Protein AF-A0A1C5JEJ7-F1 (afdb_monomer_lite)

Radius of gyration: 28.42 Å; chains: 1; bounding box: 82×81×59 Å

Secondary structure (DSSP, 8-state):
-------------HHHHHHHHHHHHHHHHT------EEE-PBPTTSPBPPPEEE----PPP---PPPP-PPTTHHHHHHHHS--GGG--HHHHHHHHHTT---TTEEEEEEEETTEEEEEEEETTTS-EEEEEEETTEEEEE---GGGGSTTS--SS--S-HHHHHSS----TTTTS---PPP----PPPPP-

Organism: NCBI:txid47864

Structure (mmCIF, N/CA/C/O backbone):
data_AF-A0A1C5JEJ7-F1
#
_entry.id   AF-A0A1C5JEJ7-F1
#
loop_
_atom_site.group_PDB
_atom_site.id
_atom_site.type_symbol
_atom_site.label_atom_id
_atom_site.label_alt_id
_atom_site.label_comp_id
_atom_site.label_asym_id
_atom_site.label_entity_id
_atom_site.label_seq_id
_atom_site.pdbx_PDB_ins_code
_atom_site.Cartn_x
_atom_site.Cartn_y
_atom_site.Cartn_z
_atom_site.occupancy
_atom_site.B_iso_or_equiv
_atom_site.auth_seq_id
_atom_site.auth_comp_id
_atom_site.auth_asym_id
_atom_site.auth_atom_id
_atom_site.pdbx_PDB_model_num
ATOM 1 N N . MET A 1 1 ? -26.451 -56.406 -39.027 1.00 37.75 1 MET A N 1
ATOM 2 C CA . MET A 1 1 ? -25.063 -56.866 -39.254 1.00 37.75 1 MET A CA 1
ATOM 3 C C . MET A 1 1 ? -24.491 -55.975 -40.343 1.00 37.75 1 MET A C 1
ATOM 5 O O . MET A 1 1 ? -25.107 -55.933 -41.388 1.00 37.75 1 MET A O 1
ATOM 9 N N . VAL A 1 2 ? -23.439 -55.179 -40.186 1.00 36.78 2 VAL A N 1
ATOM 10 C CA . VAL A 1 2 ? -22.295 -55.183 -39.266 1.00 36.78 2 VAL A CA 1
ATOM 11 C C . VAL A 1 2 ? -21.645 -53.784 -39.377 1.00 36.78 2 VAL A C 1
ATOM 13 O O . VAL A 1 2 ? -21.561 -53.270 -40.483 1.00 36.78 2 VAL A O 1
ATOM 16 N N . LEU A 1 3 ? -21.231 -53.236 -38.224 1.00 34.53 3 LEU A N 1
ATOM 17 C CA . LEU A 1 3 ? -20.229 -52.181 -37.945 1.00 34.53 3 LEU A CA 1
ATOM 18 C C . LEU A 1 3 ? -20.297 -50.840 -38.722 1.00 34.53 3 LEU A C 1
ATOM 20 O O . LEU A 1 3 ? -20.179 -50.810 -39.935 1.00 34.53 3 LEU A O 1
ATOM 24 N N . ALA A 1 4 ? -20.490 -49.662 -38.113 1.00 48.12 4 ALA A N 1
ATOM 25 C CA . ALA A 1 4 ? -19.792 -49.034 -36.975 1.00 48.12 4 ALA A CA 1
ATOM 26 C C . ALA A 1 4 ? -18.276 -48.847 -37.193 1.00 48.12 4 ALA A C 1
ATOM 28 O O . ALA A 1 4 ? -17.503 -49.750 -36.903 1.00 48.12 4 ALA A O 1
ATOM 29 N N . ALA A 1 5 ? -17.898 -47.663 -37.687 1.00 46.31 5 ALA A N 1
ATOM 30 C CA . ALA A 1 5 ? -16.630 -46.925 -37.530 1.00 46.31 5 ALA A CA 1
ATOM 31 C C . ALA A 1 5 ? -16.561 -45.977 -38.741 1.00 46.31 5 ALA A C 1
ATOM 33 O O . ALA A 1 5 ? -16.650 -46.418 -39.876 1.00 46.31 5 ALA A O 1
ATOM 34 N N . LEU A 1 6 ? -16.536 -44.659 -38.588 1.00 42.00 6 LEU A N 1
ATOM 35 C CA . LEU A 1 6 ? -15.311 -43.935 -38.284 1.00 42.00 6 LEU A CA 1
ATOM 36 C C . LEU A 1 6 ? -15.690 -42.601 -37.635 1.00 42.00 6 LEU A C 1
ATOM 38 O O . LEU A 1 6 ? -15.956 -41.602 -38.298 1.00 42.00 6 LEU A O 1
ATOM 42 N N . LEU A 1 7 ? -15.693 -42.602 -36.306 1.00 41.94 7 LEU A N 1
ATOM 43 C CA . LEU A 1 7 ? -15.382 -41.406 -35.541 1.00 41.94 7 LEU A CA 1
ATOM 44 C C . LEU A 1 7 ? -13.886 -41.161 -35.758 1.00 41.94 7 LEU A C 1
ATOM 46 O O . LEU A 1 7 ? -13.056 -41.812 -35.127 1.00 41.94 7 LEU A O 1
ATOM 50 N N . THR A 1 8 ? -13.528 -40.285 -36.695 1.00 48.16 8 THR A N 1
ATOM 51 C CA . THR A 1 8 ? -12.155 -39.787 -36.808 1.00 48.16 8 THR A CA 1
ATOM 52 C C . THR A 1 8 ? -11.865 -38.937 -35.580 1.00 48.16 8 THR A C 1
ATOM 54 O O . THR A 1 8 ? -12.125 -37.734 -35.556 1.00 48.16 8 THR A O 1
ATOM 57 N N . GLY A 1 9 ? -11.366 -39.592 -34.534 1.00 43.16 9 GLY A N 1
ATOM 58 C CA . GLY A 1 9 ? -10.706 -38.936 -33.422 1.00 43.16 9 GLY A CA 1
ATOM 59 C C . GLY A 1 9 ? -9.494 -38.192 -33.962 1.00 43.16 9 GLY A C 1
ATOM 60 O O . GLY A 1 9 ? -8.513 -38.807 -34.368 1.00 43.16 9 GLY A O 1
ATOM 61 N N . TRP A 1 10 ? -9.577 -36.865 -33.990 1.00 51.28 10 TRP A N 1
ATOM 62 C CA . TRP A 1 10 ? -8.410 -36.001 -34.098 1.00 51.28 10 TRP A CA 1
ATOM 63 C C . TRP A 1 10 ? -7.623 -36.120 -32.791 1.00 51.28 10 TRP A C 1
ATOM 65 O O . TRP A 1 10 ? -7.781 -35.323 -31.869 1.00 51.28 10 TRP A O 1
ATOM 75 N N . ALA A 1 11 ? -6.807 -37.165 -32.688 1.00 53.12 11 ALA A N 1
ATOM 76 C CA . ALA A 1 11 ? -5.625 -37.098 -31.854 1.00 53.12 11 ALA A CA 1
ATOM 77 C C . ALA A 1 11 ? -4.676 -36.140 -32.578 1.00 53.12 11 ALA A C 1
ATOM 79 O O . ALA A 1 11 ? -4.154 -36.485 -33.634 1.00 53.12 11 ALA A O 1
ATOM 80 N N . ALA A 1 12 ? -4.522 -34.920 -32.061 1.00 53.69 12 ALA A N 1
ATOM 81 C CA . ALA A 1 12 ? -3.377 -34.090 -32.413 1.00 53.69 12 ALA A CA 1
ATOM 82 C C . ALA A 1 12 ? -2.138 -34.901 -32.011 1.00 53.69 12 ALA A C 1
ATOM 84 O O . ALA A 1 12 ? -1.863 -35.054 -30.819 1.00 53.69 12 ALA A O 1
ATOM 85 N N . GLY A 1 13 ? -1.514 -35.555 -32.989 1.00 56.78 13 GLY A N 1
ATOM 86 C CA . GLY A 1 13 ? -0.382 -36.441 -32.761 1.00 56.78 13 GLY A CA 1
ATOM 87 C C . GLY A 1 13 ? 0.812 -35.632 -32.277 1.00 56.78 13 GLY A C 1
ATOM 88 O O . GLY A 1 13 ? 0.933 -34.448 -32.590 1.00 56.78 13 GLY A O 1
ATOM 89 N N . ASP A 1 14 ? 1.714 -36.267 -31.533 1.00 67.88 14 ASP A N 1
ATOM 90 C CA . ASP A 1 14 ? 2.967 -35.652 -31.076 1.00 67.88 14 ASP A CA 1
ATOM 91 C C . ASP A 1 14 ? 3.768 -35.006 -32.236 1.00 67.88 14 ASP A C 1
ATOM 93 O O . ASP A 1 14 ? 4.481 -34.017 -32.042 1.00 67.88 14 ASP A O 1
ATOM 97 N N . ASP A 1 15 ? 3.546 -35.476 -33.467 1.00 73.12 15 ASP A N 1
ATOM 98 C CA . ASP A 1 15 ? 4.060 -34.906 -34.715 1.00 73.12 15 ASP A CA 1
ATOM 99 C C . ASP A 1 15 ? 3.639 -33.442 -34.963 1.00 73.12 15 ASP A C 1
ATOM 101 O O . ASP A 1 15 ? 4.450 -32.640 -35.441 1.00 73.12 15 ASP A O 1
ATOM 105 N N . ASP A 1 16 ? 2.410 -33.055 -34.599 1.00 79.12 16 ASP A N 1
ATOM 106 C CA . ASP A 1 16 ? 1.908 -31.681 -34.744 1.00 79.12 16 ASP A CA 1
ATOM 107 C C . ASP A 1 16 ? 2.574 -30.739 -33.735 1.00 79.12 16 ASP A C 1
ATOM 109 O O . ASP A 1 16 ? 2.922 -29.597 -34.057 1.00 79.12 16 ASP A O 1
ATOM 113 N N . ALA A 1 17 ? 2.803 -31.221 -32.509 1.00 79.81 17 ALA A N 1
ATOM 114 C CA . ALA A 1 17 ? 3.495 -30.460 -31.474 1.00 79.81 17 ALA A CA 1
ATOM 115 C C . ALA A 1 17 ? 4.962 -30.204 -31.858 1.00 79.81 17 ALA A C 1
ATOM 117 O O . ALA A 1 17 ? 5.477 -29.095 -31.673 1.00 79.81 17 ALA A O 1
ATOM 118 N N . ASP A 1 18 ? 5.620 -31.195 -32.459 1.00 84.94 18 ASP A N 1
ATOM 119 C CA . ASP A 1 18 ? 6.988 -31.070 -32.952 1.00 84.94 18 ASP A CA 1
ATOM 120 C C . ASP A 1 18 ? 7.092 -30.202 -34.206 1.00 84.94 18 ASP A C 1
ATOM 122 O O . ASP A 1 18 ? 8.024 -29.399 -34.324 1.00 84.94 18 ASP A O 1
ATOM 126 N N . ALA A 1 19 ? 6.117 -30.278 -35.114 1.00 84.75 19 ALA A N 1
ATOM 127 C CA . ALA A 1 19 ? 6.019 -29.357 -36.241 1.00 84.75 19 ALA A CA 1
ATOM 128 C C . ALA A 1 19 ? 5.868 -27.902 -35.764 1.00 84.75 19 ALA A C 1
ATOM 130 O O . ALA A 1 19 ? 6.580 -27.016 -36.247 1.00 84.75 19 ALA A O 1
ATOM 131 N N . LEU A 1 20 ? 5.019 -27.654 -34.760 1.00 86.31 20 LEU A N 1
ATOM 132 C CA . LEU A 1 20 ? 4.810 -26.321 -34.195 1.00 86.31 20 LEU A CA 1
ATOM 133 C C . LEU A 1 20 ? 6.062 -25.786 -33.476 1.00 86.31 20 LEU A C 1
ATOM 135 O O . LEU A 1 20 ? 6.383 -24.598 -33.577 1.00 86.31 20 LEU A O 1
ATOM 139 N N . ARG A 1 21 ? 6.790 -26.656 -32.762 1.00 87.25 21 ARG A N 1
ATOM 140 C CA . ARG A 1 21 ? 8.062 -26.325 -32.100 1.00 87.25 21 ARG A CA 1
ATOM 141 C C . ARG A 1 21 ? 9.124 -25.908 -33.118 1.00 87.25 21 ARG A C 1
ATOM 143 O O . ARG A 1 21 ? 9.680 -24.818 -32.994 1.00 87.25 21 ARG A O 1
ATOM 150 N N . ARG A 1 22 ? 9.320 -26.709 -34.173 1.00 88.06 22 ARG A N 1
ATOM 151 C CA . ARG A 1 22 ? 10.263 -26.418 -35.269 1.00 88.06 22 ARG A CA 1
ATOM 152 C C . ARG A 1 22 ? 9.906 -25.132 -36.014 1.00 88.06 22 ARG A C 1
ATOM 154 O O . ARG A 1 22 ? 10.786 -24.323 -36.297 1.00 88.06 22 ARG A O 1
ATOM 161 N N . ALA A 1 23 ? 8.620 -24.905 -36.287 1.00 84.94 23 ALA A N 1
ATOM 162 C CA . ALA A 1 23 ? 8.154 -23.676 -36.926 1.00 84.94 23 ALA A CA 1
ATOM 163 C C . ALA A 1 23 ? 8.421 -22.436 -36.053 1.00 84.94 23 ALA A C 1
ATOM 165 O O . ALA A 1 23 ? 8.849 -21.405 -36.570 1.00 84.94 23 ALA A O 1
ATOM 166 N N . ARG A 1 24 ? 8.237 -22.531 -34.726 1.00 85.31 24 ARG A N 1
ATOM 167 C CA . ARG A 1 24 ? 8.583 -21.454 -33.779 1.00 85.31 24 ARG A CA 1
ATOM 168 C C . ARG A 1 24 ? 10.081 -21.186 -33.718 1.00 85.31 24 ARG A C 1
ATOM 170 O O . ARG A 1 24 ? 10.478 -20.024 -33.688 1.00 85.31 24 ARG A O 1
ATOM 177 N N . GLU A 1 25 ? 10.903 -22.227 -33.713 1.00 86.06 25 GLU A N 1
ATOM 178 C CA . GLU A 1 25 ? 12.362 -22.094 -33.729 1.00 86.06 25 GLU A CA 1
ATOM 179 C C . GLU A 1 25 ? 12.856 -21.454 -35.030 1.00 86.06 25 GLU A C 1
ATOM 181 O O . GLU A 1 25 ? 13.635 -20.507 -34.973 1.00 86.06 25 GLU A O 1
ATOM 186 N N . GLN A 1 26 ? 12.343 -21.878 -36.191 1.00 80.88 26 GLN A N 1
ATOM 187 C CA . GLN A 1 26 ? 12.658 -21.244 -37.475 1.00 80.88 26 GLN A CA 1
ATOM 188 C C . GLN A 1 26 ? 12.162 -19.800 -37.552 1.00 80.88 26 GLN A C 1
ATOM 190 O O . GLN A 1 26 ? 12.889 -18.935 -38.035 1.00 80.88 26 GLN A O 1
ATOM 195 N N . ALA A 1 27 ? 10.949 -19.517 -37.071 1.00 78.88 27 ALA A N 1
ATOM 196 C CA . ALA A 1 27 ? 10.438 -18.154 -37.004 1.00 78.88 27 ALA A CA 1
ATOM 197 C C . ALA A 1 27 ? 11.340 -17.282 -36.122 1.00 78.88 27 ALA A C 1
ATOM 199 O O . ALA A 1 27 ? 11.709 -16.192 -36.539 1.00 78.88 27 ALA A O 1
ATOM 200 N N . ARG A 1 28 ? 11.774 -17.790 -34.960 1.00 78.81 28 ARG A N 1
ATOM 201 C CA . ARG A 1 28 ? 12.709 -17.101 -34.061 1.00 78.81 28 ARG A CA 1
ATOM 202 C C . ARG A 1 28 ? 14.093 -16.914 -34.683 1.00 78.81 28 ARG A C 1
ATOM 204 O O . ARG A 1 28 ? 14.669 -15.851 -34.517 1.00 78.81 28 ARG A O 1
ATOM 211 N N . ALA A 1 29 ? 14.598 -17.899 -35.423 1.00 73.81 29 ALA A N 1
ATOM 212 C CA . ALA A 1 29 ? 15.866 -17.802 -36.147 1.00 73.81 29 ALA A CA 1
ATOM 213 C C . ALA A 1 29 ? 15.811 -16.794 -37.309 1.00 73.81 29 ALA A C 1
ATOM 215 O O . ALA A 1 29 ? 16.840 -16.264 -37.715 1.00 73.81 29 ALA A O 1
ATOM 216 N N . ARG A 1 30 ? 14.612 -16.521 -37.838 1.00 72.06 30 ARG A N 1
ATOM 217 C CA . ARG A 1 30 ? 14.361 -15.484 -38.849 1.00 72.06 30 ARG A CA 1
ATOM 218 C C . ARG A 1 30 ? 14.083 -14.104 -38.253 1.00 72.06 30 ARG A C 1
ATOM 220 O O . ARG A 1 30 ? 14.021 -13.142 -39.013 1.00 72.06 30 ARG A O 1
ATOM 227 N N . LEU A 1 31 ? 13.909 -13.984 -36.935 1.00 76.81 31 LEU A N 1
ATOM 228 C CA . LEU A 1 31 ? 13.837 -12.677 -36.290 1.00 76.81 31 LEU A CA 1
ATOM 229 C C . LEU A 1 31 ? 15.241 -12.075 -36.285 1.00 76.81 31 LEU A C 1
ATOM 231 O O . LEU A 1 31 ? 16.106 -12.494 -35.521 1.00 76.81 31 LEU A O 1
ATOM 235 N N . SER A 1 32 ? 15.465 -11.080 -37.135 1.00 69.38 32 SER A N 1
ATOM 236 C CA . SER A 1 32 ? 16.584 -10.165 -36.960 1.00 69.38 32 SER A CA 1
ATOM 237 C C . SER A 1 32 ? 16.287 -9.281 -35.751 1.00 69.38 32 SER A C 1
ATOM 239 O O . SER A 1 32 ? 15.289 -8.557 -35.745 1.00 69.38 32 SER A O 1
ATOM 241 N N . GLU A 1 33 ? 17.132 -9.342 -34.725 1.00 70.88 33 GLU A N 1
ATOM 242 C CA . GLU A 1 33 ? 17.113 -8.347 -33.657 1.00 70.88 33 GLU A CA 1
ATOM 243 C C . GLU A 1 33 ? 17.576 -7.015 -34.257 1.00 70.88 33 GLU A C 1
ATOM 245 O O . GLU A 1 33 ? 18.716 -6.885 -34.701 1.00 70.88 33 GLU A O 1
ATOM 250 N N . VAL A 1 34 ? 16.660 -6.052 -34.345 1.00 72.94 34 VAL A N 1
ATOM 251 C CA . VAL A 1 34 ? 16.966 -4.691 -34.787 1.00 72.94 34 VAL A CA 1
ATOM 252 C C . VAL A 1 34 ? 16.973 -3.804 -33.553 1.00 72.94 34 VAL A C 1
ATOM 254 O O . VAL A 1 34 ? 15.945 -3.643 -32.893 1.00 72.94 34 VAL A O 1
ATOM 257 N N . THR A 1 35 ? 18.132 -3.233 -33.240 1.00 79.06 35 THR A N 1
ATOM 258 C CA . THR A 1 35 ? 18.290 -2.311 -32.114 1.00 79.06 35 THR A CA 1
ATOM 259 C C . THR A 1 35 ? 18.292 -0.880 -32.637 1.00 79.06 35 THR A C 1
ATOM 261 O O . THR A 1 35 ? 19.219 -0.484 -33.337 1.00 79.06 35 THR A O 1
ATOM 264 N N . HIS A 1 36 ? 17.277 -0.100 -32.264 1.00 84.69 36 HIS A N 1
ATOM 265 C CA . HIS A 1 36 ? 17.252 1.350 -32.465 1.00 84.69 36 HIS A CA 1
ATOM 266 C C . HIS A 1 36 ? 17.475 2.048 -31.128 1.00 84.69 36 HIS A C 1
ATOM 268 O O . HIS A 1 36 ? 16.830 1.712 -30.130 1.00 84.69 36 HIS A O 1
ATOM 274 N N . CYS A 1 37 ? 18.369 3.032 -31.106 1.00 87.44 37 CYS A N 1
ATOM 275 C CA . CYS A 1 37 ? 18.614 3.843 -29.925 1.00 87.44 37 CYS A CA 1
ATOM 276 C C . CYS A 1 37 ? 18.161 5.274 -30.171 1.00 87.44 37 CYS A C 1
ATOM 278 O O . CYS A 1 37 ? 18.384 5.858 -31.227 1.00 87.44 37 CYS A O 1
ATOM 280 N N . HIS A 1 38 ? 17.511 5.849 -29.164 1.00 89.75 38 HIS A N 1
ATOM 281 C CA . HIS A 1 38 ? 16.988 7.204 -29.229 1.00 89.75 38 HIS A CA 1
ATOM 282 C C . HIS A 1 38 ? 17.473 8.019 -28.035 1.00 89.75 38 HIS A C 1
ATOM 284 O O . HIS A 1 38 ? 17.533 7.525 -26.907 1.00 89.75 38 HIS A O 1
ATOM 290 N N . ARG A 1 39 ? 17.776 9.295 -28.274 1.00 85.38 39 ARG A N 1
ATOM 291 C CA . ARG A 1 39 ? 18.074 10.274 -27.232 1.00 85.38 39 ARG A CA 1
ATOM 292 C C . ARG A 1 39 ? 16.811 11.049 -26.873 1.00 85.38 39 ARG A C 1
ATOM 294 O O . ARG A 1 39 ? 16.177 11.651 -27.737 1.00 85.38 39 ARG A O 1
ATOM 301 N N . LEU A 1 40 ? 16.495 11.061 -25.580 1.00 85.94 40 LEU A N 1
ATOM 302 C CA . LEU A 1 40 ? 15.404 11.833 -24.987 1.00 85.94 40 LEU A CA 1
ATOM 303 C C . LEU A 1 40 ? 15.996 13.000 -24.190 1.00 85.94 40 LEU A C 1
ATOM 305 O O . LEU A 1 40 ? 16.720 12.778 -23.218 1.00 85.94 40 LEU A O 1
ATOM 309 N N . GLY A 1 41 ? 15.706 14.233 -24.607 1.00 80.75 41 GLY A N 1
ATOM 310 C CA . GLY A 1 41 ? 16.068 15.445 -23.871 1.00 80.75 41 GLY A CA 1
ATOM 311 C C . GLY A 1 41 ? 14.912 15.899 -22.984 1.00 80.75 41 GLY A C 1
ATOM 312 O O . GLY A 1 41 ? 13.822 16.180 -23.483 1.00 80.75 41 GLY A O 1
ATOM 313 N N . TYR A 1 42 ? 15.141 15.966 -21.671 1.00 78.88 42 TYR A N 1
ATOM 314 C CA . TYR A 1 42 ? 14.184 16.538 -20.723 1.00 78.88 42 TYR A CA 1
ATOM 315 C C . TYR A 1 42 ? 14.627 17.948 -20.354 1.00 78.88 42 TYR A C 1
ATOM 317 O O . TYR A 1 42 ? 15.710 18.131 -19.791 1.00 78.88 42 TYR A O 1
ATOM 325 N N . ARG A 1 43 ? 13.787 18.943 -20.649 1.00 76.69 43 ARG A N 1
ATOM 326 C CA . ARG A 1 43 ? 14.043 20.333 -20.270 1.00 76.69 43 ARG A CA 1
ATOM 327 C C . ARG A 1 43 ? 13.402 20.651 -18.909 1.00 76.69 43 ARG A C 1
ATOM 329 O O . ARG A 1 43 ? 12.356 20.088 -18.580 1.00 76.69 43 ARG A O 1
ATOM 336 N N . PRO A 1 44 ? 13.976 21.576 -18.115 1.00 76.38 44 PRO A N 1
ATOM 337 C CA . PRO A 1 44 ? 13.432 21.956 -16.804 1.00 76.38 44 PRO A CA 1
ATOM 338 C C . PRO A 1 44 ? 12.025 22.573 -16.840 1.00 76.38 44 PRO A C 1
ATOM 340 O O . PRO A 1 44 ? 11.330 22.566 -15.830 1.00 76.38 44 PRO A O 1
ATOM 343 N N . ASP A 1 45 ? 11.601 23.104 -17.988 1.00 85.06 45 ASP A N 1
ATOM 344 C CA . ASP A 1 45 ? 10.276 23.697 -18.213 1.00 85.06 45 ASP A CA 1
ATOM 345 C C . ASP A 1 45 ? 9.193 22.651 -18.550 1.00 85.06 45 ASP A C 1
ATOM 347 O O . ASP A 1 45 ? 8.059 23.009 -18.866 1.00 85.06 45 ASP A O 1
ATOM 351 N N . GLY A 1 46 ? 9.534 21.359 -18.496 1.00 72.81 46 GLY A N 1
ATOM 352 C CA . GLY A 1 46 ? 8.619 20.254 -18.778 1.00 72.81 46 GLY A CA 1
ATOM 353 C C . GLY A 1 46 ? 8.402 19.979 -20.267 1.00 72.81 46 GLY A C 1
ATOM 354 O O . GLY A 1 46 ? 7.645 19.068 -20.604 1.00 72.81 46 GLY A O 1
ATOM 355 N N . ARG A 1 47 ? 9.060 20.719 -21.170 1.00 78.06 47 ARG A N 1
ATOM 356 C CA . ARG A 1 47 ? 9.051 20.401 -22.601 1.00 78.06 47 ARG A CA 1
ATOM 357 C C . ARG A 1 47 ? 10.026 19.262 -22.892 1.00 78.06 47 ARG A C 1
ATOM 359 O O . ARG A 1 47 ? 11.097 19.158 -22.291 1.00 78.06 47 ARG A O 1
ATOM 366 N N . VAL A 1 48 ? 9.644 18.407 -23.833 1.00 77.75 48 VAL A N 1
ATOM 367 C CA . VAL A 1 48 ? 10.471 17.291 -24.301 1.00 77.75 48 VAL A CA 1
ATOM 368 C C . VAL A 1 48 ? 11.113 17.711 -25.619 1.00 77.75 48 VAL A C 1
ATOM 370 O O . VAL A 1 48 ? 10.413 18.179 -26.519 1.00 77.75 48 VAL A O 1
ATOM 373 N N . ASP A 1 49 ? 12.436 17.589 -25.720 1.00 84.50 49 ASP A N 1
ATOM 374 C CA . ASP A 1 49 ? 13.134 17.825 -26.985 1.00 84.50 49 ASP A CA 1
ATOM 375 C C . ASP A 1 49 ? 12.735 16.751 -28.019 1.00 84.50 49 ASP A C 1
ATOM 377 O O . ASP A 1 49 ? 12.347 15.640 -27.641 1.00 84.50 49 ASP A O 1
ATOM 381 N N . PRO A 1 50 ? 12.845 17.033 -29.330 1.00 87.25 50 PRO A N 1
ATOM 382 C CA . PRO A 1 50 ? 12.565 16.042 -30.360 1.00 87.25 50 PRO A CA 1
ATOM 383 C C . PRO A 1 50 ? 13.376 14.758 -30.159 1.00 87.25 50 PRO A C 1
ATOM 385 O O . PRO A 1 50 ? 14.592 14.794 -29.943 1.00 87.25 50 PRO A O 1
ATOM 388 N N . VAL A 1 51 ? 12.697 13.615 -30.277 1.00 88.06 51 VAL A N 1
ATOM 389 C CA . VAL A 1 51 ? 13.337 12.298 -30.221 1.00 88.06 51 VAL A CA 1
ATOM 390 C C . VAL A 1 51 ? 14.314 12.193 -31.388 1.00 88.06 51 VAL A C 1
ATOM 392 O O . VAL A 1 51 ? 13.913 12.291 -32.545 1.00 88.06 51 VAL A O 1
ATOM 395 N N . THR A 1 52 ? 15.597 12.015 -31.087 1.00 88.69 52 THR A N 1
ATOM 396 C CA . THR A 1 52 ? 16.640 11.845 -32.108 1.00 88.69 52 THR A CA 1
ATOM 397 C C . THR A 1 52 ? 17.146 10.414 -32.078 1.00 88.69 52 THR A C 1
ATOM 399 O O . THR A 1 52 ? 17.470 9.911 -31.003 1.00 88.69 52 THR A O 1
ATOM 402 N N . GLU A 1 53 ? 17.211 9.752 -33.231 1.00 89.50 53 GLU A N 1
ATOM 403 C CA . GLU A 1 53 ? 17.928 8.480 -33.358 1.00 89.50 53 GLU A CA 1
ATOM 404 C C . GLU A 1 53 ? 19.432 8.721 -33.171 1.00 89.50 53 GLU A C 1
ATOM 406 O O . GLU A 1 53 ? 19.970 9.738 -33.613 1.00 89.50 53 GLU A O 1
ATOM 411 N N . VAL A 1 54 ? 20.088 7.828 -32.437 1.00 89.38 54 VAL A N 1
ATOM 412 C CA . VAL A 1 54 ? 21.514 7.891 -32.105 1.00 89.38 54 VAL A CA 1
ATOM 413 C C . VAL A 1 54 ? 22.117 6.495 -32.172 1.00 89.38 54 VAL A C 1
ATOM 415 O O . VAL A 1 54 ? 21.404 5.502 -32.023 1.00 89.38 54 VAL A O 1
ATOM 418 N N . ASP A 1 55 ? 23.437 6.413 -32.323 1.00 90.00 55 ASP A N 1
ATOM 419 C CA . ASP A 1 55 ? 24.136 5.134 -32.260 1.00 90.00 55 ASP A CA 1
ATOM 420 C C . ASP A 1 55 ? 23.946 4.466 -30.895 1.00 90.00 55 ASP A C 1
ATOM 422 O O . ASP A 1 55 ? 24.059 5.092 -29.832 1.00 90.00 55 ASP A O 1
ATOM 426 N N . CYS A 1 56 ? 23.677 3.163 -30.922 1.00 83.50 56 CYS A N 1
ATOM 427 C CA . CYS A 1 56 ? 23.598 2.358 -29.718 1.00 83.50 56 CYS A CA 1
ATOM 428 C C . CYS A 1 56 ? 24.985 2.192 -29.108 1.00 83.50 56 CYS A C 1
ATOM 430 O O . CYS A 1 56 ? 25.766 1.331 -29.511 1.00 83.50 56 CYS A O 1
ATOM 432 N N . LEU A 1 57 ? 25.287 3.002 -28.096 1.00 81.19 57 LEU A N 1
ATOM 433 C CA . LEU A 1 57 ? 26.474 2.781 -27.287 1.00 81.19 57 LEU A CA 1
ATOM 434 C C . LEU A 1 57 ? 26.360 1.414 -26.593 1.00 81.19 57 LEU A C 1
ATOM 436 O O . LEU A 1 57 ? 25.315 1.136 -25.986 1.00 81.19 57 LEU A O 1
ATOM 440 N N . PRO A 1 58 ? 27.412 0.573 -26.6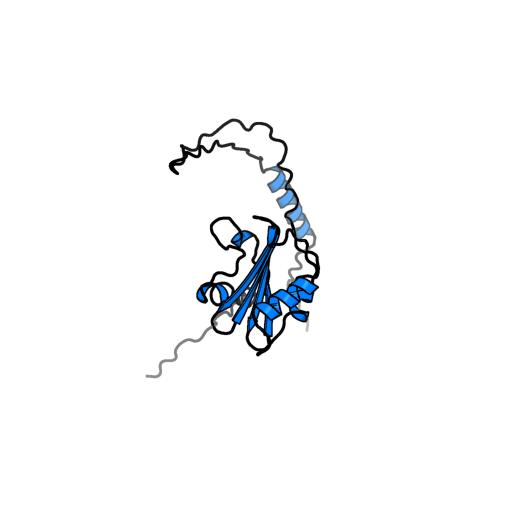28 1.00 74.81 58 PRO A N 1
ATOM 441 C CA . PRO A 1 58 ? 27.432 -0.681 -25.892 1.00 74.81 58 PRO A CA 1
ATOM 442 C C . PRO A 1 58 ? 27.332 -0.358 -24.403 1.00 74.81 58 PRO A C 1
ATOM 444 O O . PRO A 1 58 ? 28.285 0.080 -23.761 1.00 74.81 58 PRO A O 1
ATOM 447 N N . THR A 1 59 ? 26.135 -0.516 -23.857 1.00 65.88 59 THR A N 1
ATOM 448 C CA . THR A 1 59 ? 25.854 -0.267 -22.450 1.00 65.88 59 THR A CA 1
ATOM 449 C C . THR A 1 59 ? 25.828 -1.601 -21.735 1.00 65.88 59 THR A C 1
ATOM 451 O O . THR A 1 59 ? 25.192 -2.555 -22.187 1.00 65.88 59 THR A O 1
ATOM 454 N N . ALA A 1 60 ? 26.539 -1.683 -20.608 1.00 70.38 60 ALA A N 1
ATOM 455 C CA . ALA A 1 60 ? 26.405 -2.831 -19.727 1.00 70.38 60 ALA A CA 1
ATOM 456 C C . ALA A 1 60 ? 24.916 -2.992 -19.372 1.00 70.38 60 ALA A C 1
ATOM 458 O O . ALA A 1 60 ? 24.254 -1.983 -19.094 1.00 70.38 60 ALA A O 1
ATOM 459 N N . PRO A 1 61 ? 24.376 -4.223 -19.371 1.00 70.69 61 PRO A N 1
ATOM 460 C CA . PRO A 1 61 ? 22.999 -4.451 -18.972 1.00 70.69 61 PRO A CA 1
ATOM 461 C C . PRO A 1 61 ? 22.743 -3.787 -17.622 1.00 70.69 61 PRO A C 1
ATOM 463 O O . PRO A 1 61 ? 23.523 -3.963 -16.681 1.00 70.69 61 PRO A O 1
ATOM 466 N N . ILE A 1 62 ? 21.651 -3.028 -17.516 1.00 67.56 62 ILE A N 1
ATOM 467 C CA . ILE A 1 62 ? 21.233 -2.478 -16.229 1.00 67.56 62 ILE A CA 1
ATOM 468 C C . ILE A 1 62 ? 20.948 -3.672 -15.321 1.00 67.56 62 ILE A C 1
ATOM 470 O O . ILE A 1 62 ? 19.932 -4.358 -15.464 1.00 67.56 62 ILE A O 1
ATOM 474 N N . THR A 1 63 ? 21.843 -3.925 -14.370 1.00 60.81 63 THR A N 1
ATOM 475 C CA . THR A 1 63 ? 21.597 -4.907 -13.325 1.00 60.81 63 THR A CA 1
ATOM 476 C C . THR A 1 63 ? 20.482 -4.352 -12.452 1.00 60.81 63 THR A C 1
ATOM 478 O O . THR A 1 63 ? 20.653 -3.395 -11.693 1.00 60.81 63 THR A O 1
ATOM 481 N N . ARG A 1 64 ? 19.276 -4.913 -12.600 1.00 59.31 64 ARG A N 1
ATOM 482 C CA . ARG A 1 64 ? 18.168 -4.575 -11.708 1.00 59.31 64 ARG A CA 1
ATOM 483 C C . ARG A 1 64 ? 18.591 -4.989 -10.307 1.00 59.31 64 ARG A C 1
ATOM 485 O O . ARG A 1 64 ? 18.654 -6.179 -10.007 1.00 59.31 64 ARG A O 1
ATOM 492 N N . ARG A 1 65 ? 18.876 -4.014 -9.440 1.00 56.00 65 ARG A N 1
ATOM 493 C CA . ARG A 1 65 ? 18.942 -4.295 -8.006 1.00 56.00 65 ARG A CA 1
ATOM 494 C C . ARG A 1 65 ? 17.599 -4.916 -7.609 1.00 56.00 65 ARG A C 1
ATOM 496 O O . ARG A 1 65 ? 16.569 -4.363 -8.012 1.00 56.00 65 ARG A O 1
ATOM 503 N N . PRO A 1 66 ? 17.592 -6.038 -6.869 1.00 57.41 66 PRO A N 1
ATOM 504 C CA . PRO A 1 66 ? 16.360 -6.598 -6.341 1.00 57.41 66 PRO A CA 1
ATOM 505 C C . PRO A 1 66 ? 15.577 -5.489 -5.645 1.00 57.41 66 PRO A C 1
ATOM 507 O O . PRO A 1 66 ? 16.145 -4.721 -4.862 1.00 57.41 66 PRO A O 1
ATOM 510 N N . ALA A 1 67 ? 14.300 -5.349 -5.994 1.00 58.84 67 ALA A N 1
ATOM 511 C CA . ALA A 1 67 ? 13.455 -4.393 -5.304 1.00 58.84 67 ALA A CA 1
ATOM 512 C C . ALA A 1 67 ? 13.423 -4.784 -3.815 1.00 58.84 67 ALA A C 1
ATOM 514 O O . ALA A 1 67 ? 13.272 -5.973 -3.525 1.00 58.84 67 ALA A O 1
ATOM 515 N N . PRO A 1 68 ? 13.565 -3.822 -2.887 1.00 60.75 68 PRO A N 1
ATOM 516 C CA . PRO A 1 68 ? 13.342 -4.093 -1.476 1.00 60.75 68 PRO A CA 1
ATOM 517 C C . PRO A 1 68 ? 11.963 -4.742 -1.305 1.00 60.75 68 PRO A C 1
ATOM 519 O O . PRO A 1 68 ? 10.973 -4.265 -1.883 1.00 60.75 68 PRO A O 1
ATOM 522 N N . SER A 1 69 ? 11.918 -5.857 -0.582 1.00 71.81 69 SER A N 1
ATOM 523 C CA . SER A 1 69 ? 10.701 -6.622 -0.353 1.00 71.81 69 SER A CA 1
ATOM 524 C C . SER A 1 69 ? 10.480 -6.847 1.133 1.00 71.81 69 SER A C 1
ATOM 526 O O . SER A 1 69 ? 11.367 -7.346 1.826 1.00 71.81 69 SER A O 1
ATOM 528 N N . LEU A 1 70 ? 9.248 -6.607 1.580 1.00 82.50 70 LEU A N 1
ATOM 529 C CA . LEU A 1 70 ? 8.786 -6.990 2.906 1.00 82.50 70 LEU A CA 1
ATOM 530 C C . LEU A 1 70 ? 9.078 -8.478 3.172 1.00 82.50 70 LEU A C 1
ATOM 532 O O . LEU A 1 70 ? 8.894 -9.294 2.259 1.00 82.50 70 LEU A O 1
ATOM 536 N N . PRO A 1 71 ? 9.455 -8.845 4.413 1.00 83.38 71 PRO A N 1
ATOM 537 C CA . PRO A 1 71 ? 9.716 -10.230 4.788 1.00 83.38 71 PRO A CA 1
ATOM 538 C C . PRO A 1 71 ? 8.571 -11.168 4.394 1.00 83.38 71 PRO A C 1
ATOM 540 O O . PRO A 1 71 ? 7.389 -10.802 4.459 1.00 83.38 71 PRO A O 1
ATOM 543 N N . SER A 1 72 ? 8.905 -12.401 4.017 1.00 85.12 72 SER A N 1
ATOM 544 C CA . SER A 1 72 ? 7.900 -13.431 3.748 1.00 85.12 72 SER A CA 1
ATOM 545 C C . SER A 1 72 ? 7.004 -13.663 4.974 1.00 85.12 72 SER A C 1
ATOM 547 O O . SER A 1 72 ? 7.424 -13.525 6.124 1.00 85.12 72 SER A O 1
ATOM 549 N N . GLY A 1 73 ? 5.726 -13.958 4.730 1.00 90.62 73 GLY A N 1
ATOM 550 C CA . GLY A 1 73 ? 4.739 -14.180 5.791 1.00 90.62 73 GLY A CA 1
ATOM 551 C C . GLY A 1 73 ? 4.231 -12.915 6.496 1.00 90.62 73 GLY A C 1
ATOM 552 O O . GLY A 1 73 ? 3.472 -13.027 7.460 1.00 90.62 73 GLY A O 1
ATOM 553 N N . THR A 1 74 ? 4.631 -11.711 6.063 1.00 92.44 74 THR A N 1
ATOM 554 C CA . THR A 1 74 ? 4.133 -10.449 6.650 1.00 92.44 74 THR A CA 1
ATOM 555 C C . THR A 1 74 ? 2.614 -10.328 6.504 1.00 92.44 74 THR A C 1
ATOM 557 O O . THR A 1 74 ? 1.941 -9.914 7.445 1.00 92.44 74 THR A O 1
ATOM 560 N N . ASP A 1 75 ? 2.066 -10.762 5.370 1.00 93.62 75 ASP A N 1
ATOM 561 C CA . ASP A 1 75 ? 0.641 -10.719 5.045 1.00 93.62 75 ASP A CA 1
ATOM 562 C C . ASP A 1 75 ? -0.180 -11.551 6.048 1.00 93.62 75 ASP A C 1
ATOM 564 O O . ASP A 1 75 ? -1.129 -11.055 6.657 1.00 93.62 75 ASP A O 1
ATOM 568 N N . GLU A 1 76 ? 0.217 -12.804 6.291 1.00 95.62 76 GLU A N 1
ATOM 569 C CA . GLU A 1 76 ? -0.441 -13.702 7.246 1.00 95.62 76 GLU A CA 1
ATOM 570 C C . GLU A 1 76 ? -0.280 -13.225 8.690 1.00 95.62 76 GLU A C 1
ATOM 572 O O . GLU A 1 76 ? -1.202 -13.361 9.496 1.00 95.62 76 GLU A O 1
ATOM 577 N N . ARG A 1 77 ? 0.887 -12.669 9.033 1.00 95.50 77 ARG A N 1
ATOM 578 C CA . ARG A 1 77 ? 1.126 -12.099 10.363 1.00 95.50 77 ARG A CA 1
ATOM 579 C C . ARG A 1 77 ? 0.212 -10.904 10.612 1.00 95.50 77 ARG A C 1
ATOM 581 O O . ARG A 1 77 ? -0.424 -10.869 11.656 1.00 95.50 77 ARG A O 1
ATOM 588 N N . LEU A 1 78 ? 0.066 -9.995 9.648 1.00 95.38 78 LEU A N 1
ATOM 589 C CA . LEU A 1 78 ? -0.879 -8.881 9.759 1.00 95.38 78 LEU A CA 1
ATOM 590 C C . LEU A 1 78 ? -2.315 -9.365 9.933 1.00 95.38 78 LEU A C 1
ATOM 592 O O . LEU A 1 78 ? -2.979 -8.932 10.870 1.00 95.38 78 LEU A O 1
ATOM 596 N N . ARG A 1 79 ? -2.776 -10.311 9.102 1.00 96.06 79 ARG A N 1
ATOM 597 C CA . ARG A 1 79 ? -4.140 -10.861 9.220 1.00 96.06 79 ARG A CA 1
ATOM 598 C C . ARG A 1 79 ? -4.441 -11.413 10.614 1.00 96.06 79 ARG A C 1
ATOM 600 O O . ARG A 1 79 ? -5.566 -11.286 11.074 1.00 96.06 79 ARG A O 1
ATOM 607 N N . ARG A 1 80 ? -3.455 -12.033 11.272 1.00 96.56 80 ARG A N 1
ATOM 608 C CA . ARG A 1 80 ? -3.615 -12.603 12.621 1.00 96.56 80 ARG A CA 1
ATOM 609 C C . ARG A 1 80 ? -3.435 -11.595 13.751 1.00 96.56 80 ARG A C 1
ATOM 611 O O . ARG A 1 80 ? -3.924 -11.840 14.846 1.00 96.56 80 ARG A O 1
ATOM 618 N N . SER A 1 81 ? -2.656 -10.540 13.534 1.00 95.94 81 SER A N 1
ATOM 619 C CA . SER A 1 81 ? -2.237 -9.628 14.604 1.00 95.94 81 SER A CA 1
ATOM 620 C C . SER A 1 81 ? -3.060 -8.352 14.682 1.00 95.94 81 SER A C 1
ATOM 622 O O . SER A 1 81 ? -3.073 -7.730 15.743 1.00 95.94 81 SER A O 1
ATOM 624 N N . LEU A 1 82 ? -3.705 -7.940 13.589 1.00 97.00 82 LEU A N 1
ATOM 625 C CA . LEU A 1 82 ? -4.499 -6.721 13.593 1.00 97.00 82 LEU A CA 1
ATOM 626 C C . LEU A 1 82 ? -5.765 -6.895 14.451 1.00 97.00 82 LEU A C 1
ATOM 628 O O . LEU A 1 82 ? -6.436 -7.923 14.344 1.00 97.00 82 LEU A O 1
ATOM 632 N N . PRO A 1 83 ? -6.086 -5.905 15.303 1.00 96.50 83 PRO A N 1
ATOM 633 C CA . PRO A 1 83 ? -7.314 -5.915 16.084 1.00 96.50 83 PRO A CA 1
ATOM 634 C C . PRO A 1 83 ? -8.530 -5.797 15.164 1.00 96.50 83 PRO A C 1
ATOM 636 O O . PRO A 1 83 ? -8.437 -5.251 14.066 1.00 96.50 83 PRO A O 1
ATOM 639 N N . THR A 1 84 ? -9.673 -6.290 15.629 1.00 96.56 84 THR A N 1
ATOM 640 C CA . THR A 1 84 ? -10.949 -6.257 14.906 1.00 96.56 84 THR A CA 1
ATOM 641 C C . THR A 1 84 ? -12.055 -5.642 15.757 1.00 96.56 84 THR A C 1
ATOM 643 O O . THR A 1 84 ? -11.926 -5.507 16.977 1.00 96.56 84 THR A O 1
ATOM 646 N N . GLY A 1 85 ? -13.156 -5.279 15.106 1.00 94.69 85 GLY A N 1
ATOM 647 C CA . GLY A 1 85 ? -14.347 -4.753 15.755 1.00 94.69 85 GLY A CA 1
ATOM 648 C C . GLY A 1 85 ? -14.082 -3.411 16.448 1.00 94.69 85 GLY A C 1
ATOM 649 O O . GLY A 1 85 ? -13.264 -2.622 15.971 1.00 94.69 85 GLY A O 1
ATOM 650 N N . PRO A 1 86 ? -14.732 -3.127 17.590 1.00 92.56 86 PRO A N 1
ATOM 651 C CA . PRO A 1 86 ? -14.592 -1.846 18.287 1.00 92.56 86 PRO A CA 1
ATOM 652 C C . PRO A 1 86 ? -13.190 -1.617 18.874 1.00 92.56 86 PRO A C 1
ATOM 654 O O . PRO A 1 86 ? -12.850 -0.492 19.224 1.00 92.56 86 PRO A O 1
ATOM 657 N N . ALA A 1 87 ? -12.368 -2.666 18.975 1.00 93.12 87 ALA A N 1
ATOM 658 C CA . ALA A 1 87 ? -10.982 -2.550 19.413 1.00 93.12 87 ALA A CA 1
ATOM 659 C C . ALA A 1 87 ? -10.046 -2.036 18.307 1.00 93.12 87 ALA A C 1
ATOM 661 O O . ALA A 1 87 ? -8.905 -1.697 18.609 1.00 93.12 87 ALA A O 1
ATOM 662 N N . ALA A 1 88 ? -10.494 -1.989 17.047 1.00 95.50 88 ALA A N 1
ATOM 663 C CA . ALA A 1 88 ? -9.694 -1.532 15.919 1.00 95.50 88 ALA A CA 1
ATOM 664 C C . ALA A 1 88 ? -9.645 0.001 15.856 1.00 95.50 88 ALA A C 1
ATOM 666 O O . ALA A 1 88 ? -10.455 0.652 15.204 1.00 95.50 88 ALA A O 1
ATOM 667 N N . THR A 1 89 ? -8.662 0.570 16.543 1.00 96.00 89 THR A N 1
ATOM 668 C CA . THR A 1 89 ? -8.281 1.990 16.493 1.00 96.00 89 THR A CA 1
ATOM 669 C C . THR A 1 89 ? -6.907 2.160 15.843 1.00 96.00 89 THR A C 1
ATOM 671 O O . THR A 1 89 ? -6.125 1.207 15.809 1.00 96.00 89 THR A O 1
ATOM 674 N N . GLU A 1 90 ? -6.558 3.367 15.386 1.00 95.12 90 GLU A N 1
ATOM 675 C CA . GLU A 1 90 ? -5.215 3.656 14.837 1.00 95.12 90 GLU A CA 1
ATOM 676 C C . GLU A 1 90 ? -4.114 3.230 15.809 1.00 95.12 90 GLU A C 1
ATOM 678 O O . GLU A 1 90 ? -3.244 2.441 15.453 1.00 95.12 90 GLU A O 1
ATOM 683 N N . GLN A 1 91 ? -4.231 3.633 17.076 1.00 97.75 91 GLN A N 1
ATOM 684 C CA . GLN A 1 91 ? -3.271 3.292 18.125 1.00 97.75 91 GLN A CA 1
ATOM 685 C C . GLN A 1 91 ? -3.142 1.775 18.340 1.00 97.75 91 GLN A C 1
ATOM 687 O O . GLN A 1 91 ? -2.044 1.251 18.525 1.00 97.75 91 GLN A O 1
ATOM 692 N N . SER A 1 92 ? -4.259 1.043 18.313 1.00 97.62 92 SER A N 1
ATOM 693 C CA . SER A 1 92 ? -4.238 -0.415 18.471 1.00 97.62 92 SER A CA 1
ATOM 694 C C . SER A 1 92 ? -3.577 -1.121 17.277 1.00 97.62 92 SER A C 1
ATOM 696 O O . SER A 1 92 ? -2.864 -2.111 17.461 1.00 97.62 92 SER A O 1
ATOM 698 N N . VAL A 1 93 ? -3.772 -0.590 16.064 1.00 97.06 93 VAL A N 1
ATOM 699 C CA . VAL A 1 93 ? -3.151 -1.072 14.828 1.00 97.06 93 VAL A CA 1
ATOM 700 C C . VAL A 1 93 ? -1.656 -0.773 14.841 1.00 97.06 93 VAL A C 1
ATOM 702 O O . VAL A 1 93 ? -0.863 -1.675 14.577 1.00 97.06 93 VAL A O 1
ATOM 705 N N . GLU A 1 94 ? -1.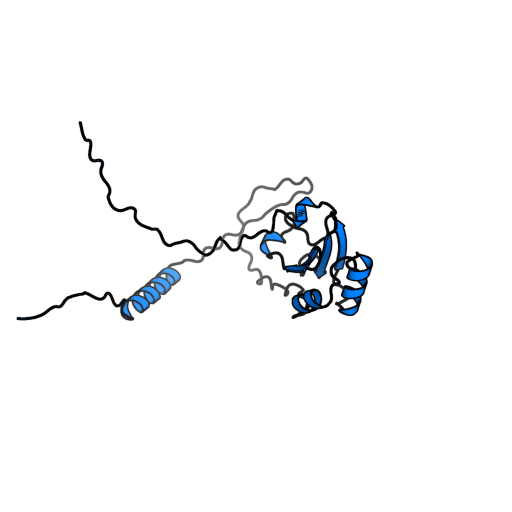250 0.437 15.221 1.00 96.62 94 GLU A N 1
ATOM 706 C CA . GLU A 1 94 ? 0.159 0.803 15.392 1.00 96.62 94 GLU A CA 1
ATOM 707 C C . GLU A 1 94 ? 0.860 -0.124 16.387 1.00 96.62 94 GLU A C 1
ATOM 709 O O . GLU A 1 94 ? 1.884 -0.726 16.056 1.00 96.62 94 GLU A O 1
ATOM 714 N N . ALA A 1 95 ? 0.252 -0.343 17.556 1.00 97.31 95 ALA A N 1
ATOM 715 C CA . ALA A 1 95 ? 0.787 -1.242 18.572 1.00 97.31 95 ALA A CA 1
ATOM 716 C C . ALA A 1 95 ? 0.877 -2.701 18.086 1.00 97.31 95 ALA A C 1
ATOM 718 O O . ALA A 1 95 ? 1.791 -3.434 18.475 1.00 97.31 95 ALA A O 1
ATOM 719 N N . ALA A 1 96 ? -0.061 -3.157 17.250 1.00 96.56 96 ALA A N 1
ATOM 720 C CA . ALA A 1 96 ? 0.006 -4.477 16.628 1.00 96.56 96 ALA A CA 1
ATOM 721 C C . ALA A 1 96 ? 1.155 -4.567 15.609 1.00 96.56 96 ALA A C 1
ATOM 723 O O . ALA A 1 96 ? 1.884 -5.561 15.594 1.00 96.56 96 ALA A O 1
ATOM 724 N N . VAL A 1 97 ? 1.356 -3.524 14.800 1.00 95.25 97 VAL A N 1
ATOM 725 C CA . VAL A 1 97 ? 2.445 -3.438 13.815 1.00 95.25 97 VAL A CA 1
ATOM 726 C C . VAL A 1 97 ? 3.813 -3.359 14.497 1.00 95.25 97 VAL A C 1
ATOM 728 O O . VAL A 1 97 ? 4.746 -4.019 14.045 1.00 95.25 97 VAL A O 1
ATOM 731 N N . ASP A 1 98 ? 3.945 -2.640 15.614 1.00 94.81 98 ASP A N 1
ATOM 732 C CA . ASP A 1 98 ? 5.182 -2.588 16.409 1.00 94.81 98 ASP A CA 1
ATOM 733 C C . ASP A 1 98 ? 5.645 -3.985 16.850 1.00 94.81 98 ASP A C 1
ATOM 735 O O . ASP A 1 98 ? 6.823 -4.338 16.736 1.00 94.81 98 ASP A O 1
ATOM 739 N N . ARG A 1 99 ? 4.708 -4.844 17.274 1.00 94.75 99 ARG A N 1
ATOM 740 C CA . ARG A 1 99 ? 5.008 -6.231 17.672 1.00 94.75 99 ARG A CA 1
ATOM 741 C C . ARG A 1 99 ? 5.503 -7.093 16.514 1.00 94.75 99 ARG A C 1
ATOM 743 O O . ARG A 1 99 ? 6.118 -8.133 16.757 1.00 94.75 99 ARG A O 1
ATOM 750 N N . LEU A 1 100 ? 5.278 -6.680 15.264 1.00 91.75 100 LEU A N 1
ATOM 751 C CA . LEU A 1 100 ? 5.801 -7.395 14.106 1.00 91.75 100 LEU A CA 1
ATOM 752 C C . LEU A 1 100 ? 7.313 -7.223 13.929 1.00 91.75 100 LEU A C 1
ATOM 754 O O . LEU A 1 100 ? 7.898 -8.025 13.194 1.00 91.75 100 LEU A O 1
ATOM 758 N N . ARG A 1 101 ? 7.936 -6.250 14.615 1.00 90.25 101 ARG A N 1
ATOM 759 C CA . ARG A 1 101 ? 9.383 -5.974 14.561 1.00 90.25 101 ARG A CA 1
ATOM 760 C C . ARG A 1 101 ? 9.890 -5.878 13.118 1.00 90.25 101 ARG A C 1
ATOM 762 O O . ARG A 1 101 ? 10.821 -6.576 12.725 1.00 90.25 101 ARG A O 1
ATOM 769 N N . LEU A 1 102 ? 9.199 -5.072 12.314 1.00 88.88 102 LEU A N 1
ATOM 770 C CA . LEU A 1 102 ? 9.582 -4.812 10.926 1.00 88.88 102 LEU A CA 1
ATOM 771 C C . LEU A 1 102 ? 10.908 -4.038 10.874 1.00 88.88 102 LEU A C 1
ATOM 773 O O . LEU A 1 102 ? 11.272 -3.361 11.837 1.00 88.88 102 LEU A O 1
ATOM 777 N N . ASP A 1 103 ? 11.616 -4.127 9.746 1.00 86.19 103 ASP A N 1
ATOM 778 C CA . ASP A 1 103 ? 12.824 -3.327 9.519 1.00 86.19 103 ASP A CA 1
ATOM 779 C C . ASP A 1 103 ? 12.488 -1.824 9.655 1.00 86.19 103 ASP A C 1
ATOM 781 O O . ASP A 1 103 ? 11.493 -1.379 9.073 1.00 86.19 103 ASP A O 1
ATOM 785 N N . PRO A 1 104 ? 13.293 -1.016 10.373 1.00 86.12 104 PRO A N 1
ATOM 786 C CA . PRO A 1 104 ? 13.051 0.422 10.546 1.00 86.12 104 PRO A CA 1
ATOM 787 C C . PRO A 1 104 ? 12.949 1.235 9.243 1.00 86.12 104 PRO A C 1
ATOM 789 O O . PRO A 1 104 ? 12.455 2.363 9.246 1.00 86.12 104 PRO A O 1
ATOM 792 N N . ARG A 1 105 ? 13.431 0.700 8.116 1.00 85.00 105 ARG A N 1
ATOM 793 C CA . ARG A 1 105 ? 13.309 1.306 6.780 1.00 85.00 105 ARG A CA 1
ATOM 794 C C . ARG A 1 105 ? 11.917 1.136 6.177 1.00 85.00 105 ARG A C 1
ATOM 796 O O . ARG A 1 105 ? 11.586 1.853 5.226 1.00 85.00 105 ARG A O 1
ATOM 803 N N . VAL A 1 106 ? 11.108 0.218 6.709 1.00 89.00 106 VAL A N 1
ATOM 804 C CA . VAL A 1 106 ? 9.702 0.070 6.339 1.00 89.00 106 VAL A CA 1
ATOM 805 C C . VAL A 1 106 ? 8.939 1.262 6.898 1.00 89.00 106 VAL A C 1
ATOM 807 O O . VAL A 1 106 ? 8.750 1.421 8.101 1.00 89.00 106 VAL A O 1
ATOM 810 N N . ARG A 1 107 ? 8.488 2.125 5.993 1.00 90.38 107 ARG A N 1
ATOM 811 C CA . ARG A 1 107 ? 7.559 3.201 6.312 1.00 90.38 107 ARG A CA 1
ATOM 812 C C . ARG A 1 107 ? 6.188 2.595 6.554 1.00 90.38 107 ARG A C 1
ATOM 814 O O . ARG A 1 107 ? 5.745 1.732 5.797 1.00 90.38 107 ARG A O 1
ATOM 821 N N . ARG A 1 108 ? 5.536 3.090 7.594 1.00 91.88 108 ARG A N 1
ATOM 822 C CA . ARG A 1 108 ? 4.164 2.761 7.943 1.00 91.88 108 ARG A CA 1
ATOM 823 C C . ARG A 1 108 ? 3.328 4.022 7.943 1.00 91.88 108 ARG A C 1
ATOM 825 O O . ARG A 1 108 ? 3.844 5.093 8.258 1.00 91.88 108 ARG A O 1
ATOM 832 N N . ASP A 1 109 ? 2.073 3.853 7.595 1.00 93.81 109 ASP A N 1
ATOM 833 C CA . ASP A 1 109 ? 1.060 4.889 7.637 1.00 93.81 109 ASP A CA 1
ATOM 834 C C . ASP A 1 109 ? -0.250 4.234 8.086 1.00 93.81 109 ASP A C 1
ATOM 836 O O . ASP A 1 109 ? -0.531 3.099 7.686 1.00 93.81 109 ASP A O 1
ATOM 840 N N . VAL A 1 110 ? -0.987 4.896 8.974 1.00 94.12 110 VAL A N 1
ATOM 841 C CA . VAL A 1 110 ? -2.212 4.394 9.609 1.00 94.12 110 VAL A CA 1
ATOM 842 C C . VAL A 1 110 ? -3.199 5.546 9.674 1.00 94.12 110 VAL A C 1
ATOM 844 O O . VAL A 1 110 ? -2.840 6.634 10.111 1.00 94.12 110 VAL A O 1
ATOM 847 N N . ALA A 1 111 ? -4.436 5.312 9.247 1.00 92.75 11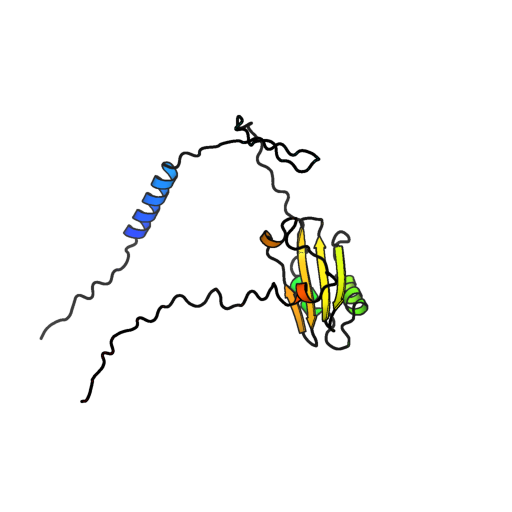1 ALA A N 1
ATOM 848 C CA . ALA A 1 111 ? -5.493 6.311 9.359 1.00 92.75 111 ALA A CA 1
ATOM 849 C C . ALA A 1 111 ? -6.876 5.664 9.396 1.00 92.75 111 ALA A C 1
ATOM 851 O O . ALA A 1 111 ? -7.098 4.584 8.839 1.00 92.75 111 ALA A O 1
ATOM 852 N N . THR A 1 112 ? -7.821 6.364 10.010 1.00 92.00 112 THR A N 1
ATOM 853 C CA . THR A 1 112 ? -9.229 5.980 10.093 1.00 92.00 112 THR A CA 1
ATOM 854 C C . THR A 1 112 ? -10.071 6.815 9.142 1.00 92.00 112 THR A C 1
ATOM 856 O O . THR A 1 112 ? -9.965 8.039 9.099 1.00 92.00 112 THR A O 1
ATOM 859 N N . ALA A 1 113 ? -10.969 6.160 8.413 1.00 87.25 113 ALA A N 1
ATOM 860 C CA . ALA A 1 113 ? -11.992 6.817 7.608 1.00 87.25 113 ALA A CA 1
ATOM 861 C C . ALA A 1 113 ? -13.273 5.978 7.615 1.00 87.25 113 ALA A C 1
ATOM 863 O O . ALA A 1 113 ? -13.212 4.766 7.426 1.00 87.25 113 ALA A O 1
ATOM 864 N N . ASP A 1 114 ? -14.429 6.610 7.833 1.00 87.50 114 ASP A N 1
ATOM 865 C CA . ASP A 1 114 ? -15.752 5.964 7.793 1.00 87.50 114 ASP A CA 1
ATOM 866 C C . ASP A 1 114 ? -15.841 4.668 8.629 1.00 87.50 114 ASP A C 1
ATOM 868 O O . ASP A 1 114 ? -16.357 3.644 8.182 1.00 87.50 114 ASP A O 1
ATOM 872 N N . GLY A 1 115 ? -15.275 4.684 9.842 1.00 86.56 115 GLY A N 1
ATOM 873 C CA . GLY A 1 115 ? -15.259 3.518 10.738 1.00 86.56 115 GLY A CA 1
ATOM 874 C C . GLY A 1 115 ? -14.362 2.361 10.276 1.00 86.56 115 GLY A C 1
ATOM 875 O O . GLY A 1 115 ? -14.461 1.259 10.807 1.00 86.56 115 GLY A O 1
ATOM 876 N N . THR A 1 116 ? -13.496 2.596 9.288 1.00 92.00 116 THR A N 1
ATOM 877 C CA . THR A 1 116 ? -12.487 1.651 8.794 1.00 92.00 116 THR A CA 1
ATOM 878 C C . THR A 1 116 ? -11.099 2.153 9.160 1.00 92.00 116 THR A C 1
ATOM 880 O O . THR A 1 116 ? -10.774 3.303 8.869 1.00 92.00 116 THR A O 1
ATOM 883 N N . VAL A 1 117 ? -10.255 1.291 9.731 1.00 94.75 117 VAL A N 1
ATOM 884 C CA . VAL A 1 117 ? -8.836 1.611 9.970 1.00 94.75 117 VAL A CA 1
ATOM 885 C C . VAL A 1 117 ? -7.990 1.018 8.850 1.00 94.75 117 VAL A C 1
ATOM 887 O O . VAL A 1 117 ? -7.992 -0.196 8.644 1.00 94.75 117 VAL A O 1
ATOM 890 N N . GLY A 1 118 ? -7.288 1.872 8.110 1.00 95.00 118 GLY A N 1
ATOM 891 C CA . GLY A 1 118 ? -6.345 1.504 7.060 1.00 95.00 118 GLY A CA 1
ATOM 892 C C . GLY A 1 118 ? -4.902 1.486 7.562 1.00 95.00 118 GLY A C 1
ATOM 893 O O . GLY A 1 118 ? -4.528 2.262 8.437 1.00 95.00 118 GLY A O 1
ATOM 894 N N . LEU A 1 119 ? -4.087 0.610 6.979 1.00 95.38 119 LEU A N 1
ATOM 895 C CA . LEU A 1 119 ? -2.647 0.498 7.203 1.00 95.38 119 LEU A CA 1
ATOM 896 C C . LEU A 1 119 ? -1.944 0.349 5.851 1.00 95.38 119 LEU A C 1
ATOM 898 O O . LEU A 1 119 ? -2.316 -0.506 5.044 1.00 95.38 119 LEU A O 1
ATOM 902 N N . ALA A 1 120 ? -0.879 1.116 5.637 1.00 94.19 120 ALA A N 1
ATOM 903 C CA . ALA A 1 120 ? 0.042 0.940 4.522 1.00 94.19 120 ALA A CA 1
ATOM 904 C C . ALA A 1 120 ? 1.460 0.670 5.036 1.00 94.19 120 ALA A C 1
ATOM 906 O O . ALA A 1 120 ? 1.972 1.397 5.885 1.00 94.19 120 ALA A O 1
ATOM 907 N N . LEU A 1 121 ? 2.108 -0.365 4.497 1.00 93.19 121 LEU A N 1
ATOM 908 C CA . LEU A 1 121 ? 3.517 -0.679 4.727 1.00 93.19 121 LEU A CA 1
ATOM 909 C C . LEU A 1 121 ? 4.290 -0.583 3.411 1.00 93.19 121 LEU A C 1
ATOM 911 O O . LEU A 1 121 ? 3.939 -1.235 2.424 1.00 93.19 121 LEU A O 1
ATOM 915 N N . ARG A 1 122 ? 5.375 0.195 3.409 1.00 89.62 122 ARG A N 1
ATOM 916 C CA . ARG A 1 122 ? 6.219 0.428 2.231 1.00 89.62 122 ARG A CA 1
ATOM 917 C C . ARG A 1 122 ? 7.697 0.395 2.584 1.00 89.62 122 ARG A C 1
ATOM 919 O O . ARG A 1 122 ? 8.156 1.166 3.422 1.00 89.62 122 ARG A O 1
ATOM 926 N N . GLU A 1 123 ? 8.477 -0.385 1.848 1.00 85.31 123 GLU A N 1
ATOM 927 C CA . GLU A 1 123 ? 9.938 -0.333 1.929 1.00 85.31 123 GLU A CA 1
ATOM 928 C C . GLU A 1 123 ? 10.523 0.562 0.818 1.00 85.31 123 GLU A C 1
ATOM 930 O O . GLU A 1 123 ? 10.405 0.278 -0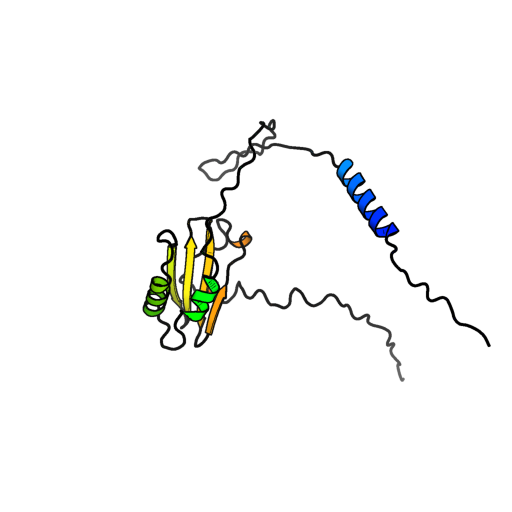.372 1.00 85.31 123 GLU A O 1
ATOM 935 N N . GLY A 1 124 ? 11.157 1.683 1.179 1.00 75.88 124 GLY A N 1
ATOM 936 C CA . GLY A 1 124 ? 11.744 2.619 0.206 1.00 75.88 124 GLY A CA 1
ATOM 937 C C . GLY A 1 124 ? 10.728 3.316 -0.721 1.00 75.88 124 GLY A C 1
ATOM 938 O O . GLY A 1 124 ? 9.525 3.284 -0.498 1.00 75.88 124 GLY A O 1
ATOM 939 N N . ARG A 1 125 ? 11.201 4.005 -1.774 1.00 67.62 125 ARG A N 1
ATOM 940 C CA . ARG A 1 125 ? 10.319 4.734 -2.722 1.00 67.62 125 ARG A CA 1
ATOM 941 C C . ARG A 1 125 ? 9.721 3.858 -3.831 1.00 67.62 125 ARG A C 1
ATOM 943 O O . ARG A 1 125 ? 8.719 4.245 -4.415 1.00 67.62 125 ARG A O 1
ATOM 950 N N . ARG A 1 126 ? 10.352 2.719 -4.138 1.00 68.19 126 ARG A N 1
ATOM 951 C CA . ARG A 1 126 ? 9.968 1.789 -5.221 1.00 68.19 126 ARG A CA 1
ATOM 952 C C . ARG A 1 126 ? 9.859 0.327 -4.757 1.00 68.19 126 ARG A C 1
ATOM 954 O O . ARG A 1 126 ? 9.806 -0.562 -5.600 1.00 68.19 126 ARG A O 1
ATOM 961 N N . GLY A 1 127 ? 9.939 0.058 -3.453 1.00 72.50 127 GLY A N 1
ATOM 962 C CA . GLY A 1 127 ? 9.872 -1.312 -2.941 1.00 72.50 127 GLY A CA 1
ATOM 963 C C . GLY A 1 127 ? 8.440 -1.817 -2.806 1.00 72.50 127 GLY A C 1
ATOM 964 O O . GLY A 1 127 ? 7.483 -1.176 -3.247 1.00 72.50 127 GLY A O 1
ATOM 965 N N . SER A 1 128 ? 8.298 -2.997 -2.207 1.00 83.25 128 SER A N 1
ATOM 966 C CA . SER A 1 128 ? 6.999 -3.647 -2.046 1.00 83.25 128 SER A CA 1
ATOM 967 C C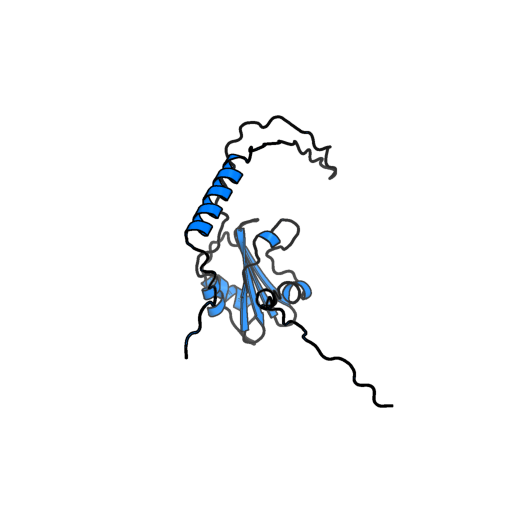 . SER A 1 128 ? 6.032 -2.811 -1.203 1.00 83.25 128 SER A C 1
ATOM 969 O O . SER A 1 128 ? 6.415 -2.295 -0.150 1.00 83.25 128 SER A O 1
ATOM 971 N N . CYS A 1 129 ? 4.780 -2.748 -1.653 1.00 88.81 129 CYS A N 1
ATOM 972 C CA . CYS A 1 129 ? 3.660 -2.163 -0.927 1.00 88.81 129 CYS A CA 1
ATOM 973 C C . CYS A 1 129 ? 2.750 -3.273 -0.397 1.00 88.81 129 CYS A C 1
ATOM 975 O O . CYS A 1 129 ? 2.403 -4.197 -1.139 1.00 88.81 129 CYS A O 1
ATOM 977 N N . LEU A 1 130 ? 2.350 -3.161 0.865 1.00 92.31 130 LEU A N 1
ATOM 978 C CA . LEU A 1 130 ? 1.338 -4.006 1.483 1.00 92.31 130 LEU A CA 1
ATOM 979 C C . LEU A 1 130 ? 0.301 -3.109 2.142 1.00 92.31 130 LEU A C 1
ATOM 981 O O . LEU A 1 130 ? 0.645 -2.240 2.941 1.00 92.31 130 LEU A O 1
ATOM 985 N N . LEU A 1 131 ? -0.957 -3.323 1.786 1.00 93.69 131 LEU A N 1
ATOM 986 C CA . LEU A 1 131 ? -2.087 -2.586 2.320 1.00 93.69 131 LEU A CA 1
ATOM 987 C C . LEU A 1 131 ? -2.933 -3.525 3.170 1.00 93.69 131 LEU A C 1
ATOM 989 O O . LEU A 1 131 ? -3.101 -4.706 2.846 1.00 93.69 131 LEU A O 1
ATOM 993 N N . ALA A 1 132 ? -3.466 -2.989 4.257 1.00 95.50 132 ALA A N 1
ATOM 994 C CA . ALA A 1 132 ? -4.444 -3.663 5.081 1.00 95.50 132 ALA A CA 1
ATOM 995 C C . ALA A 1 132 ? -5.566 -2.702 5.472 1.00 95.50 132 ALA A C 1
ATOM 997 O O . ALA A 1 132 ? -5.360 -1.493 5.572 1.00 95.50 132 ALA A O 1
ATOM 998 N N . ARG A 1 133 ? -6.758 -3.245 5.711 1.00 95.12 133 ARG A N 1
ATOM 999 C CA . ARG A 1 133 ? -7.846 -2.512 6.356 1.00 95.12 133 ARG A CA 1
ATOM 1000 C C . ARG A 1 133 ? -8.617 -3.402 7.310 1.00 95.12 133 ARG A C 1
ATOM 1002 O O . ARG A 1 133 ? -8.763 -4.600 7.060 1.00 95.12 133 ARG A O 1
ATOM 1009 N N . VAL A 1 134 ? -9.139 -2.791 8.362 1.00 95.88 134 VAL A N 1
ATOM 1010 C CA . VAL A 1 134 ? -10.040 -3.428 9.318 1.00 95.88 134 VAL A CA 1
ATOM 1011 C C . VAL A 1 134 ? -11.433 -2.836 9.147 1.00 95.88 134 VAL A C 1
ATOM 1013 O O . VAL A 1 134 ? -11.612 -1.631 9.315 1.00 95.88 134 VAL A O 1
ATOM 1016 N N . VAL A 1 135 ? -12.404 -3.678 8.789 1.00 92.25 135 VAL A N 1
ATOM 1017 C CA . VAL A 1 135 ? -13.805 -3.293 8.562 1.00 92.25 135 VAL A CA 1
ATOM 1018 C C . VAL A 1 135 ? -14.692 -4.176 9.431 1.00 92.25 135 VAL A C 1
ATOM 1020 O O . VAL A 1 135 ? -14.855 -5.367 9.148 1.00 92.25 135 VAL A O 1
ATOM 1023 N N . GLY A 1 136 ? -15.256 -3.602 10.497 1.00 92.31 136 GLY A N 1
ATOM 1024 C CA . GLY A 1 136 ? -15.954 -4.382 11.520 1.00 92.31 136 GLY A CA 1
ATOM 1025 C C . GLY A 1 136 ? -15.051 -5.506 12.035 1.00 92.31 136 GLY A C 1
ATOM 1026 O O . GLY A 1 136 ? -13.905 -5.264 12.405 1.00 92.31 136 GLY A O 1
ATOM 1027 N N . ASP A 1 137 ? -15.527 -6.748 11.974 1.00 95.94 137 ASP A N 1
ATOM 1028 C CA . ASP A 1 137 ? -14.787 -7.916 12.471 1.00 95.94 137 ASP A CA 1
ATOM 1029 C C . ASP A 1 137 ? -13.851 -8.571 11.439 1.00 95.94 137 ASP A C 1
ATOM 1031 O O . ASP A 1 137 ? -13.442 -9.722 11.593 1.00 95.94 137 ASP A O 1
ATOM 1035 N N . ARG A 1 138 ? -13.532 -7.874 10.343 1.00 94.62 138 ARG A N 1
ATOM 1036 C CA . ARG A 1 138 ? -12.744 -8.431 9.237 1.00 94.62 138 ARG A CA 1
ATOM 1037 C C . ARG A 1 138 ? -11.465 -7.650 9.006 1.00 94.62 138 ARG A C 1
ATOM 1039 O O . ARG A 1 138 ? -11.478 -6.425 8.950 1.00 94.62 138 ARG A O 1
ATOM 1046 N N . VAL A 1 139 ? -10.385 -8.390 8.772 1.00 96.38 139 VAL A N 1
ATOM 1047 C CA . VAL A 1 139 ? -9.105 -7.855 8.306 1.00 96.38 139 VAL A CA 1
ATOM 1048 C C . VAL A 1 139 ? -8.904 -8.261 6.853 1.00 96.38 139 VAL A C 1
ATOM 1050 O O . VAL A 1 139 ? -8.861 -9.446 6.521 1.00 96.38 139 VAL A O 1
ATOM 1053 N N . GLU A 1 140 ? -8.737 -7.276 5.983 1.00 95.44 140 GLU A N 1
ATOM 1054 C CA . GLU A 1 140 ? -8.394 -7.484 4.582 1.00 95.44 140 GLU A CA 1
ATOM 1055 C C . GLU A 1 140 ? -6.955 -7.039 4.351 1.00 95.44 140 GLU A C 1
ATOM 1057 O O . GLU A 1 140 ? -6.570 -5.952 4.766 1.00 95.44 140 GLU A O 1
ATOM 1062 N N . VAL A 1 141 ? -6.157 -7.881 3.692 1.00 95.25 141 VAL A N 1
ATOM 1063 C CA . VAL A 1 141 ? -4.736 -7.622 3.412 1.00 95.25 141 VAL A CA 1
ATOM 1064 C C . VAL A 1 141 ? -4.453 -7.957 1.958 1.00 95.25 141 VAL A C 1
ATOM 1066 O O . VAL A 1 141 ? -4.754 -9.077 1.525 1.00 95.25 141 VAL A O 1
ATOM 1069 N N . TRP A 1 142 ? -3.872 -7.009 1.222 1.00 93.56 142 TRP A N 1
ATOM 1070 C CA . TRP A 1 142 ? -3.576 -7.145 -0.202 1.00 93.56 142 TRP A CA 1
ATOM 1071 C C . TRP A 1 142 ? -2.318 -6.375 -0.616 1.00 93.56 142 TRP A C 1
ATOM 1073 O O . TRP A 1 142 ? -1.924 -5.382 -0.006 1.00 93.56 142 TRP A O 1
ATOM 1083 N N . ARG A 1 143 ? -1.696 -6.829 -1.706 1.00 89.94 143 ARG A N 1
ATOM 1084 C CA . ARG A 1 143 ? -0.558 -6.163 -2.348 1.00 89.94 143 ARG A CA 1
ATOM 1085 C C . ARG A 1 143 ? -1.015 -5.584 -3.684 1.00 89.94 143 ARG A C 1
ATOM 1087 O O . ARG A 1 143 ? -1.479 -6.355 -4.527 1.00 89.94 143 ARG A O 1
ATOM 1094 N N . PRO A 1 144 ? -0.907 -4.263 -3.907 1.00 85.31 144 PRO A N 1
ATOM 1095 C CA . PRO A 1 144 ? -1.155 -3.698 -5.224 1.00 85.31 144 PRO A CA 1
ATOM 1096 C C . PRO A 1 144 ? -0.202 -4.311 -6.262 1.00 85.31 144 PRO A C 1
ATOM 1098 O O . PRO A 1 144 ? 0.974 -4.540 -5.956 1.00 85.31 144 PRO A O 1
ATOM 1101 N N . PRO A 1 145 ? -0.667 -4.571 -7.493 1.00 80.38 145 PRO A N 1
ATOM 1102 C CA . PRO A 1 145 ? 0.213 -5.036 -8.553 1.00 80.38 145 PRO A CA 1
ATOM 1103 C C . PRO A 1 145 ? 1.250 -3.953 -8.880 1.00 80.38 145 PRO A C 1
ATOM 1105 O O . PRO A 1 145 ? 0.939 -2.763 -8.930 1.00 80.38 145 PRO A O 1
ATOM 1108 N N . SER A 1 146 ? 2.492 -4.364 -9.140 1.00 75.94 146 SER A N 1
ATOM 1109 C CA . SER A 1 146 ? 3.625 -3.453 -9.372 1.00 75.94 146 SER A CA 1
ATOM 1110 C C . SER A 1 146 ? 3.423 -2.494 -10.552 1.00 75.94 146 SER A C 1
ATOM 1112 O O . SER A 1 146 ? 3.977 -1.395 -10.551 1.00 75.94 146 SER A O 1
ATOM 1114 N N . VAL A 1 147 ? 2.600 -2.873 -11.535 1.00 76.25 147 VAL A N 1
ATOM 1115 C CA . VAL A 1 147 ? 2.216 -2.013 -12.666 1.00 76.25 147 VAL A CA 1
ATOM 1116 C C . VAL A 1 147 ? 1.406 -0.788 -12.232 1.00 76.25 147 VAL A C 1
ATOM 1118 O O . VAL A 1 147 ? 1.517 0.254 -12.859 1.00 76.25 147 VAL A O 1
ATOM 1121 N N . LEU A 1 148 ? 0.647 -0.875 -11.136 1.00 79.94 148 LEU A N 1
ATOM 1122 C CA . LEU A 1 148 ? -0.097 0.267 -10.594 1.00 79.94 148 LEU A CA 1
ATOM 1123 C C . LEU A 1 148 ? 0.742 1.111 -9.628 1.00 79.94 148 LEU A C 1
ATOM 1125 O O . LEU A 1 148 ? 0.337 2.210 -9.272 1.00 79.94 148 LEU A O 1
ATOM 1129 N N . MET A 1 149 ? 1.915 0.620 -9.223 1.00 78.06 149 MET A N 1
ATOM 1130 C CA . MET A 1 149 ? 2.848 1.319 -8.331 1.00 78.06 149 MET A CA 1
ATOM 1131 C C . MET A 1 149 ? 3.884 2.155 -9.100 1.00 78.06 149 MET A C 1
ATOM 1133 O O . MET A 1 149 ? 4.971 2.436 -8.585 1.00 78.06 149 MET A O 1
ATOM 1137 N N . GLN A 1 150 ? 3.588 2.516 -10.352 1.00 77.25 150 GLN A N 1
ATOM 1138 C CA . GLN A 1 150 ? 4.431 3.434 -11.111 1.00 77.25 150 GLN A CA 1
ATOM 1139 C C . GLN A 1 150 ? 4.263 4.870 -10.588 1.00 77.25 150 GLN A C 1
ATOM 1141 O O . GLN A 1 150 ? 3.193 5.227 -10.089 1.00 77.25 150 GLN A O 1
ATOM 1146 N N . PRO A 1 151 ? 5.307 5.714 -10.670 1.00 72.31 151 PRO A N 1
ATOM 1147 C CA . PRO A 1 151 ? 5.197 7.116 -10.278 1.00 72.31 151 PRO A CA 1
ATOM 1148 C C . PRO A 1 151 ? 4.024 7.812 -10.988 1.00 72.31 151 PRO A C 1
ATOM 1150 O O . PRO A 1 151 ? 3.937 7.754 -12.209 1.00 72.31 151 PRO A O 1
ATOM 1153 N N . GLY A 1 152 ? 3.153 8.480 -10.224 1.00 70.56 152 GLY A N 1
ATOM 1154 C CA . GLY A 1 152 ? 1.985 9.204 -10.748 1.00 70.56 152 GLY A CA 1
ATOM 1155 C C . GLY A 1 152 ? 0.671 8.412 -10.777 1.00 70.56 152 GLY A C 1
ATOM 1156 O O . GLY A 1 152 ? -0.369 9.021 -11.002 1.00 70.56 152 GLY A O 1
ATOM 1157 N N . GLU A 1 153 ? 0.703 7.103 -10.506 1.00 76.25 153 GLU A N 1
ATOM 1158 C CA . GLU A 1 153 ? -0.484 6.235 -10.472 1.00 76.25 153 GLU A CA 1
ATOM 1159 C C . GLU A 1 153 ? -1.003 6.047 -9.034 1.00 76.25 153 GLU A C 1
ATOM 1161 O O . GLU A 1 153 ? -1.576 6.967 -8.447 1.00 76.25 153 GLU A O 1
ATOM 1166 N N . LEU A 1 154 ? -0.798 4.864 -8.434 1.00 72.31 154 LEU A N 1
ATOM 1167 C CA . LEU A 1 154 ? -1.095 4.615 -7.028 1.00 72.31 154 LEU A CA 1
ATOM 1168 C C . LEU A 1 154 ? 0.137 4.859 -6.165 1.00 72.31 154 LEU A C 1
ATOM 1170 O O . LEU A 1 154 ? 1.257 4.434 -6.463 1.00 72.31 154 LEU A O 1
ATOM 1174 N N . THR A 1 155 ? -0.101 5.495 -5.030 1.00 78.50 155 THR A N 1
ATOM 1175 C CA . THR A 1 155 ? 0.885 5.680 -3.980 1.00 78.50 155 THR A CA 1
ATOM 1176 C C . THR A 1 155 ? 0.585 4.714 -2.824 1.00 78.50 155 THR A C 1
ATOM 1178 O O . THR A 1 155 ? -0.549 4.285 -2.616 1.00 78.50 155 THR A O 1
ATOM 1181 N N . CYS A 1 156 ? 1.638 4.253 -2.139 1.00 85.19 156 CYS A N 1
ATOM 1182 C CA . CYS A 1 156 ? 1.507 3.358 -0.984 1.00 85.19 156 CYS A CA 1
ATOM 1183 C C . CYS A 1 156 ? 1.477 4.203 0.291 1.00 85.19 156 CYS A C 1
ATOM 1185 O O . CYS A 1 156 ? 2.512 4.397 0.937 1.00 85.19 156 CYS A O 1
ATOM 1187 N N . ASP A 1 157 ? 0.312 4.756 0.581 1.00 83.62 157 ASP A N 1
ATOM 1188 C CA . ASP A 1 157 ? 0.022 5.616 1.725 1.00 83.62 157 ASP A CA 1
ATOM 1189 C C . ASP A 1 157 ? -1.452 5.494 2.080 1.00 83.62 157 ASP A C 1
ATOM 1191 O O . ASP A 1 157 ? -2.278 5.053 1.269 1.00 83.62 157 ASP A O 1
ATOM 1195 N N . VAL A 1 158 ? -1.764 5.878 3.314 1.00 76.31 158 VAL A N 1
ATOM 1196 C CA . VAL A 1 158 ? -3.125 5.902 3.803 1.00 76.31 158 VAL A CA 1
ATOM 1197 C C . VAL A 1 158 ? -3.755 7.249 3.457 1.00 76.31 158 VAL A C 1
ATOM 1199 O O . VAL A 1 158 ? -3.928 8.115 4.304 1.00 76.31 158 VAL A O 1
ATOM 1202 N N . ALA A 1 159 ? -4.103 7.446 2.178 1.00 62.69 159 ALA A N 1
ATOM 1203 C CA . ALA A 1 159 ? -4.745 8.679 1.738 1.00 62.69 159 ALA A CA 1
ATOM 1204 C C . ALA A 1 159 ? -6.019 8.971 2.569 1.00 62.69 159 ALA A C 1
ATOM 1206 O O . ALA A 1 159 ? -6.908 8.113 2.649 1.00 62.69 159 ALA A O 1
ATOM 1207 N N . PRO A 1 160 ? -6.201 10.200 3.090 1.00 49.00 160 PRO A N 1
ATOM 1208 C CA . PRO A 1 160 ? -7.332 10.573 3.951 1.00 49.00 160 PRO A CA 1
ATOM 1209 C C . PRO A 1 160 ? -8.685 10.644 3.215 1.00 49.00 160 PRO A C 1
ATOM 1211 O O . PRO A 1 160 ? -9.655 11.191 3.731 1.00 49.00 160 PRO A O 1
ATOM 1214 N N . ARG A 1 161 ? -8.782 10.131 1.978 1.00 43.44 161 ARG A N 1
ATOM 1215 C CA . ARG A 1 161 ? -10.004 10.186 1.167 1.00 43.44 161 ARG A CA 1
ATOM 1216 C C . ARG A 1 161 ? -10.673 8.806 1.094 1.00 43.44 161 ARG A C 1
ATOM 1218 O O . ARG A 1 161 ? -10.163 7.930 0.391 1.00 43.44 161 ARG A O 1
ATOM 1225 N N . PRO A 1 162 ? -11.869 8.623 1.684 1.00 42.72 162 PRO A N 1
ATOM 1226 C CA . PRO A 1 162 ? -12.564 7.329 1.749 1.00 42.72 162 PRO A CA 1
ATOM 1227 C C . PRO A 1 162 ? -12.854 6.678 0.383 1.00 42.72 162 PRO A C 1
ATOM 1229 O O . PRO A 1 162 ? -12.930 5.457 0.253 1.00 42.72 162 PRO A O 1
ATOM 1232 N N . SER A 1 163 ? -12.930 7.473 -0.691 1.00 44.69 163 SER A N 1
ATOM 1233 C CA . SER A 1 163 ? -13.169 6.962 -2.051 1.00 44.69 163 SER A CA 1
ATOM 1234 C C . SER A 1 163 ? -12.003 6.185 -2.688 1.00 44.69 163 SER A C 1
ATOM 1236 O O . SER A 1 163 ? -12.245 5.439 -3.639 1.00 44.69 163 SER A O 1
ATOM 1238 N N . ALA A 1 164 ? -10.772 6.323 -2.180 1.00 48.62 164 ALA A N 1
ATOM 1239 C CA . ALA A 1 164 ? -9.603 5.612 -2.709 1.00 48.62 164 ALA A CA 1
ATOM 1240 C C . ALA A 1 164 ? -9.548 4.144 -2.241 1.00 48.62 164 ALA A C 1
ATOM 1242 O O . ALA A 1 164 ? -9.095 3.270 -2.977 1.00 48.62 164 ALA A O 1
ATOM 1243 N N . TRP A 1 165 ? -10.100 3.859 -1.059 1.00 52.16 165 TRP A N 1
ATOM 1244 C CA . TRP A 1 165 ? -10.044 2.553 -0.396 1.00 52.16 165 TRP A CA 1
ATOM 1245 C C . TRP A 1 165 ? -11.055 1.539 -0.928 1.00 52.16 165 TRP A C 1
ATOM 1247 O O . TRP A 1 165 ? -10.795 0.337 -0.962 1.00 52.16 165 TRP A O 1
ATOM 1257 N N . GLY A 1 166 ? -12.244 2.012 -1.310 1.00 41.28 166 GLY A N 1
ATOM 1258 C CA . GLY A 1 166 ? -13.404 1.148 -1.547 1.00 41.28 166 GLY A CA 1
ATOM 1259 C C . GLY A 1 166 ? -13.753 0.869 -3.009 1.00 41.28 166 GLY A C 1
ATOM 1260 O O . GLY A 1 166 ? -14.466 -0.098 -3.271 1.00 41.28 166 GLY A O 1
ATOM 1261 N N . ARG A 1 167 ? -13.296 1.690 -3.969 1.00 41.53 167 ARG A N 1
ATOM 1262 C CA . ARG A 1 167 ? -13.854 1.666 -5.339 1.00 41.53 167 ARG A CA 1
ATOM 1263 C C . ARG A 1 167 ? -12.908 1.295 -6.480 1.00 41.53 167 ARG A C 1
ATOM 1265 O O . ARG A 1 167 ? -13.414 1.006 -7.556 1.00 41.53 167 ARG A O 1
ATOM 1272 N N . ARG A 1 168 ? -11.583 1.245 -6.292 1.00 39.97 168 ARG A N 1
ATOM 1273 C CA . ARG A 1 168 ? -10.653 0.883 -7.391 1.00 39.97 168 ARG A CA 1
ATOM 1274 C C . ARG A 1 168 ? -9.985 -0.485 -7.280 1.00 39.97 168 ARG A C 1
ATOM 1276 O O . ARG A 1 168 ? -9.358 -0.914 -8.238 1.00 39.97 168 ARG A O 1
ATOM 1283 N N . ILE A 1 169 ? -10.160 -1.201 -6.169 1.00 36.16 169 ILE A N 1
ATOM 1284 C CA . ILE A 1 169 ? -9.640 -2.569 -6.006 1.00 36.16 169 ILE A CA 1
ATOM 1285 C C . ILE A 1 169 ? -10.771 -3.493 -5.526 1.00 36.16 169 ILE A C 1
ATOM 1287 O O . ILE A 1 169 ? -10.630 -4.284 -4.605 1.00 36.16 169 ILE A O 1
ATOM 1291 N N . ARG A 1 170 ? -11.938 -3.405 -6.173 1.00 32.62 170 ARG A N 1
ATOM 1292 C CA . ARG A 1 170 ? -12.658 -4.635 -6.513 1.00 32.62 170 ARG A CA 1
ATOM 1293 C C . ARG A 1 170 ? -12.102 -5.067 -7.861 1.00 32.62 170 ARG A C 1
ATOM 1295 O O . ARG A 1 170 ? -12.634 -4.697 -8.899 1.00 32.62 170 ARG A O 1
ATOM 1302 N N . VAL A 1 171 ? -10.999 -5.811 -7.855 1.00 31.11 171 VAL A N 1
ATOM 1303 C CA . VAL A 1 171 ? -10.795 -6.750 -8.958 1.00 31.11 171 VAL A CA 1
ATOM 1304 C C . VAL A 1 171 ? -11.848 -7.813 -8.703 1.00 31.11 171 VAL A C 1
ATOM 1306 O O . VAL A 1 171 ? -11.660 -8.697 -7.868 1.00 31.11 171 VAL A O 1
ATOM 1309 N N . ASP A 1 172 ? -13.020 -7.625 -9.308 1.00 27.34 172 ASP A N 1
ATOM 1310 C CA . ASP A 1 172 ? -14.048 -8.644 -9.320 1.00 27.34 172 ASP A CA 1
ATOM 1311 C C . ASP A 1 172 ? -13.392 -9.945 -9.772 1.00 27.34 172 ASP A C 1
ATOM 1313 O O . ASP A 1 172 ? -12.788 -10.048 -10.842 1.00 27.34 172 ASP A O 1
ATOM 13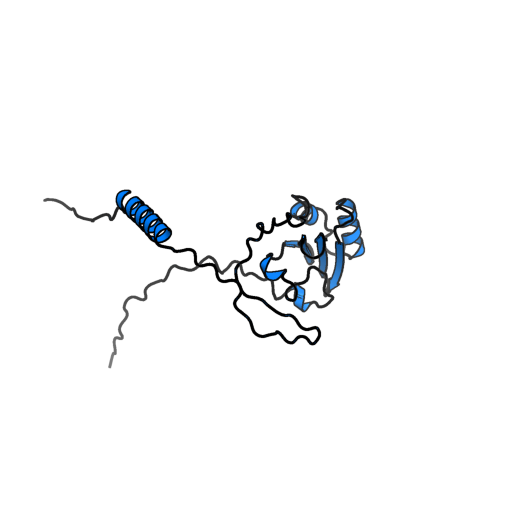17 N N . ARG A 1 173 ? -13.564 -10.967 -8.943 1.00 30.19 173 ARG A N 1
ATOM 1318 C CA . ARG A 1 173 ? -13.207 -12.367 -9.181 1.00 30.19 173 ARG A CA 1
ATOM 1319 C C . ARG A 1 173 ? -13.932 -12.966 -10.410 1.00 30.19 173 ARG A C 1
ATOM 1321 O O . ARG A 1 173 ? -13.872 -14.169 -10.632 1.00 30.19 173 ARG A O 1
ATOM 1328 N N . ALA A 1 174 ? -14.609 -12.140 -11.210 1.00 29.48 174 ALA A N 1
ATOM 1329 C CA . ALA A 1 174 ? -15.441 -12.506 -12.347 1.00 29.48 174 ALA A CA 1
ATOM 1330 C C . ALA A 1 174 ? -14.707 -12.499 -13.703 1.00 29.48 174 ALA A C 1
ATOM 1332 O O . ALA A 1 174 ? -15.216 -13.083 -14.653 1.00 29.48 174 ALA A O 1
ATOM 1333 N N . LEU A 1 175 ? -13.506 -11.918 -13.826 1.00 30.89 175 LEU A N 1
ATOM 1334 C CA . LEU A 1 175 ? -12.847 -11.789 -15.141 1.00 30.89 175 LEU A CA 1
ATOM 1335 C C . LEU A 1 175 ? -12.068 -13.024 -15.639 1.00 30.89 175 LEU A C 1
ATOM 1337 O O . LEU A 1 175 ? -11.514 -12.974 -16.730 1.00 30.89 175 LEU A O 1
ATOM 1341 N N . CYS A 1 176 ? -12.080 -14.153 -14.920 1.00 26.92 176 CYS A N 1
ATOM 1342 C CA . CYS A 1 176 ? -11.445 -15.396 -15.398 1.00 26.92 176 CYS A CA 1
ATOM 1343 C C . CYS A 1 176 ? -12.399 -16.586 -15.598 1.00 26.92 176 CYS A C 1
ATOM 1345 O O . CYS A 1 176 ? -11.925 -17.689 -15.853 1.00 26.92 176 CYS A O 1
ATOM 1347 N N . THR A 1 177 ? -13.725 -16.403 -15.533 1.00 32.09 177 THR A N 1
ATOM 1348 C CA . THR A 1 177 ? -14.663 -17.526 -15.745 1.00 32.09 177 THR A CA 1
ATOM 1349 C C . THR A 1 177 ? -15.853 -17.144 -16.624 1.00 32.09 177 THR A C 1
ATOM 1351 O O . THR A 1 177 ? -16.967 -17.058 -16.130 1.00 32.09 177 THR A O 1
ATOM 1354 N N . ALA A 1 178 ? -15.636 -16.919 -17.924 1.00 29.00 178 ALA A N 1
ATOM 1355 C CA . ALA A 1 178 ? -16.673 -17.081 -18.957 1.00 29.00 178 ALA A CA 1
ATOM 1356 C C . ALA A 1 178 ? -16.085 -16.929 -20.372 1.00 29.00 178 ALA A C 1
ATOM 1358 O O . ALA A 1 178 ? -16.209 -15.891 -21.011 1.00 29.00 178 ALA A O 1
ATOM 1359 N N . ALA A 1 179 ? -15.486 -18.000 -20.889 1.00 31.36 179 ALA A N 1
ATOM 1360 C CA . ALA A 1 179 ? -15.430 -18.252 -22.328 1.00 31.36 179 ALA A CA 1
ATOM 1361 C C . ALA A 1 179 ? -15.955 -19.672 -22.585 1.00 31.36 179 ALA A C 1
ATOM 1363 O O . ALA A 1 179 ? -15.224 -20.589 -22.943 1.00 31.36 179 ALA A O 1
ATOM 1364 N N . ARG A 1 180 ? -17.251 -19.866 -22.328 1.00 34.19 180 ARG A N 1
ATOM 1365 C CA . ARG A 1 180 ? -18.057 -20.893 -22.994 1.00 34.19 180 ARG A CA 1
ATOM 1366 C C . ARG A 1 180 ? -19.270 -20.187 -23.572 1.00 34.19 180 ARG A C 1
ATOM 1368 O O . ARG A 1 180 ? -20.201 -19.856 -22.846 1.00 34.19 180 ARG A O 1
ATOM 1375 N N . SER A 1 181 ? -19.216 -19.922 -24.869 1.00 37.44 181 SER A N 1
ATOM 1376 C CA . SER A 1 181 ? -20.370 -19.493 -25.650 1.00 37.44 181 SER A CA 1
ATOM 1377 C C . SER A 1 181 ? -21.428 -20.602 -25.650 1.00 37.44 181 SER A C 1
ATOM 1379 O O . SER A 1 181 ? -21.095 -21.734 -26.003 1.00 37.44 181 SER A O 1
ATOM 1381 N N . PRO A 1 182 ? -22.697 -20.321 -25.325 1.00 38.25 182 PRO A N 1
ATOM 1382 C CA . PRO A 1 182 ? -23.807 -21.120 -25.811 1.00 38.25 182 PRO A CA 1
ATOM 1383 C C . PRO A 1 182 ? -24.170 -20.648 -27.226 1.00 38.25 182 PRO A C 1
ATOM 1385 O O . PRO A 1 182 ? -24.387 -19.459 -27.458 1.00 38.25 182 PRO A O 1
ATOM 1388 N N . GLN A 1 183 ? -24.227 -21.577 -28.181 1.00 50.78 183 GLN A N 1
ATOM 1389 C CA . GLN A 1 183 ? -24.859 -21.330 -29.477 1.00 50.78 183 GLN A CA 1
ATOM 1390 C C . GLN A 1 183 ? -26.368 -21.106 -29.288 1.00 50.78 183 GLN A C 1
ATOM 1392 O O . GLN A 1 183 ? -27.009 -21.932 -28.635 1.00 50.78 183 GLN A O 1
ATOM 1397 N N . PRO A 1 184 ? -26.979 -20.081 -29.904 1.00 41.91 184 PRO A N 1
ATOM 1398 C CA . PRO A 1 184 ? -28.415 -20.075 -30.120 1.00 41.91 184 PRO A CA 1
ATOM 1399 C C . PRO A 1 184 ? -28.742 -20.878 -31.386 1.00 41.91 184 PRO A C 1
ATOM 1401 O O . PRO A 1 184 ? -28.537 -20.427 -32.513 1.00 41.91 184 PRO A O 1
ATOM 1404 N N . GLY A 1 185 ? -29.243 -22.094 -31.175 1.00 44.25 185 GLY A N 1
ATOM 1405 C CA . GLY A 1 185 ? -29.966 -22.860 -32.179 1.00 44.25 185 GLY A CA 1
ATOM 1406 C C . GLY A 1 185 ? -31.433 -22.425 -32.256 1.00 44.25 185 GLY A C 1
ATOM 1407 O O . GLY A 1 185 ? -32.081 -22.233 -31.234 1.00 44.25 185 GLY A O 1
ATOM 1408 N N . ALA A 1 186 ? -31.901 -22.279 -33.496 1.00 49.34 186 ALA A N 1
ATOM 1409 C CA . ALA A 1 186 ? -33.233 -22.580 -34.028 1.00 49.34 186 ALA A CA 1
ATOM 1410 C C . ALA A 1 186 ? -34.488 -22.337 -33.156 1.00 49.34 186 ALA A C 1
ATOM 1412 O O . ALA A 1 186 ? -34.783 -23.075 -32.221 1.00 49.34 186 ALA A O 1
ATOM 1413 N N . GLY A 1 187 ? -35.341 -21.415 -33.615 1.00 43.03 187 GLY A N 1
ATOM 1414 C CA . GLY A 1 187 ? -36.748 -21.329 -33.215 1.00 43.03 187 GLY A CA 1
ATOM 1415 C C . GLY A 1 187 ? -37.505 -20.308 -34.064 1.00 43.03 187 GLY A C 1
ATOM 1416 O O . GLY A 1 187 ? -37.497 -19.123 -33.750 1.00 43.03 187 GLY A O 1
ATOM 1417 N N . GLY A 1 188 ? -38.101 -20.754 -35.174 1.00 47.41 188 GLY A N 1
ATOM 1418 C CA . GLY A 1 188 ? -38.886 -19.908 -36.081 1.00 47.41 188 GLY A CA 1
ATOM 1419 C C . GLY A 1 188 ? -40.286 -19.559 -35.547 1.00 47.41 188 GLY A C 1
ATOM 1420 O O . GLY A 1 188 ? -40.791 -20.243 -34.655 1.00 47.41 188 GLY A O 1
ATOM 1421 N N . PRO A 1 189 ? -40.951 -18.529 -36.099 1.00 56.06 189 PRO A N 1
ATOM 1422 C CA . PRO A 1 189 ? -42.320 -18.194 -35.726 1.00 56.06 189 PRO A CA 1
ATOM 1423 C C . PRO A 1 189 ? -43.358 -19.001 -36.527 1.00 56.06 189 PRO A C 1
ATOM 1425 O O . PRO A 1 189 ? -43.360 -19.006 -37.757 1.00 56.06 189 PRO A O 1
ATOM 1428 N N . ARG A 1 190 ? -44.291 -19.637 -35.806 1.00 46.34 190 ARG A N 1
ATOM 1429 C CA . ARG A 1 190 ? -45.612 -20.038 -36.316 1.00 46.34 190 ARG A CA 1
ATOM 1430 C C . ARG A 1 190 ? -46.540 -18.830 -36.178 1.00 46.34 190 ARG A C 1
ATOM 1432 O O . ARG A 1 190 ? -46.810 -18.408 -35.058 1.00 46.34 190 ARG A O 1
ATOM 1439 N N . LEU A 1 191 ? -47.030 -18.302 -37.295 1.00 56.72 191 LEU A N 1
ATOM 1440 C CA . LEU A 1 191 ? -48.176 -17.396 -37.311 1.00 56.72 191 LEU A CA 1
ATOM 1441 C C . LEU A 1 191 ? -49.438 -18.233 -37.523 1.00 56.72 191 LEU A C 1
ATOM 1443 O O . LEU A 1 191 ? -49.579 -18.922 -38.530 1.00 56.72 191 LEU A O 1
ATOM 1447 N N . THR A 1 192 ? -50.316 -18.202 -36.530 1.00 58.75 192 THR A N 1
ATOM 1448 C CA . THR A 1 192 ? -51.733 -18.543 -36.651 1.00 58.75 192 THR A CA 1
ATOM 1449 C C . THR A 1 192 ? -52.492 -17.289 -37.069 1.00 58.75 192 THR A C 1
ATOM 1451 O O . THR A 1 192 ? -52.372 -16.264 -36.393 1.00 58.75 192 THR A O 1
ATOM 1454 N N . GLY A 1 193 ? -53.264 -17.394 -38.148 1.00 55.12 193 GLY A N 1
ATOM 1455 C CA . GLY A 1 193 ? -54.169 -16.380 -38.684 1.00 55.12 193 GLY A CA 1
ATOM 1456 C C . GLY A 1 193 ? -54.772 -16.887 -39.978 1.00 55.12 193 GLY A C 1
ATOM 1457 O O . GLY A 1 193 ? -53.996 -16.980 -40.951 1.00 55.12 193 GLY A O 1
#

Sequence (193 aa):
MVLAALLTGWAAGDDDADALRRAREQARARLSEVTHCHRLGYRPDGRVDPVTEVDCLPTAPITRRPAPSLPSGTDERLRRSLPTGPAATEQSVEAAVDRLRLDPRVRRDVATADGTVGLALREGRRGSCLLARVVGDRVEVWRPPSVLMQPGELTCDVAPRPSAWGRRIRVDRALCTAARSPQPGAGGPRLTG

pLDDT: mean 74.39, std 20.65, range [26.92, 97.75]

Foldseek 3Di:
DDDDDDPPPPPVDVVVVVVVVVVVVVVVVPDDDDDWDWDWDQDPVRDIDDIDTDDDDPDDPPPPDPADEWDPCPQVLLQVQQDAAPCHDQVSSVVSVVVVVTDPQWDKAWDDDPNKIKIWTDRPLQHWIKIWIHDHGGIDIDTDDSVQSPPPGDDRYDPRDPCVPPPPPPPPPPPPDDDDDDDDDDDDDDDDD